Protein AF-A0A7C1SVF2-F1 (afdb_monomer)

Organism: NCBI:txid147266

Radius of gyration: 18.57 Å; Cα contacts (8 Å, |Δi|>4): 425; chains: 1; bounding box: 46×34×51 Å

Foldseek 3Di:
DCLLLVHAAEAELEAEVVLLVLAPDNPVQVVLLVVLVVVVVVVVCVVCVPGPHDYHYHYYYYHCLVVLAAPDAALPDEAEEELADDQRRPDPGDGPPDDSGSLVVLCNLVRRQYKYKHAFPDDDDPQLAEEEEEDLQDLCRLVVVLSCVVSCVDRHQAYEYEYAPPRDPSCNVVSCVVSNHHYDYDYHPDSFAADDPDPPSHAEYEDAHRGPPSTCADPRDGSCVRHPNPDNHMYMYHYD

Sequence (240 aa):
IAKRSGASLSAYTIIDTHAIHAAADQARLRRLIRERASDAISDLKSATAGTDVASILHYDEGDPEAILRCETQPGQTLLVLPCQGWFHHQVEARMDRTTWDPDGLLRLPSCHGGPVLFVGKTPLLDTARTLVVRDCGEDHLAPLVEWALLNNLWEVTDIVHVAEKQIKDGGVAEVADRFGCGYTRHAAPDSVCGIPPGIVGLRAVVLGRTPRPLRTNWFGAPWLNRIAPDMAGEVLIMEG

Secondary structure (DSSP, 8-state):
-HHHHT--EEEEEEEEHHHHHT-S-HHHHHHHHHHHHHHHHHHHHHHHTTS---EEEEEEEE-HHHHT---SPTTS--EEEESSSSTTTT-----TTS--S-GGGGTHHHHHSS-EEEE-SSPPPTT--EEEEEESS-TTHHHHHHHHHHTT-S--SEEEEEE-TTS---SHHHHHHHTT-EEEEEE-SSSSS---TT-TTEEEEEESSPPSS--SEETTEEGGGGTSTT--SEEEE---

Solvent-accessible surface area (backbone atoms only — not comparable to full-atom values): 13807 Å² total; per-residue (Å²): 104,40,76,81,59,70,43,79,39,76,47,79,46,72,45,46,46,69,64,39,71,54,31,87,52,42,68,61,50,53,50,52,37,52,54,47,47,52,53,52,50,51,52,48,50,65,74,40,70,90,47,94,52,64,68,47,81,46,81,50,76,39,58,62,58,68,71,61,35,52,90,60,64,64,73,76,52,74,48,79,43,61,71,64,82,67,73,54,52,80,57,95,66,85,41,82,94,59,79,87,57,46,25,70,60,60,47,36,31,74,46,18,51,22,41,28,36,29,39,46,92,60,86,74,63,93,74,31,24,21,37,33,37,49,49,86,73,51,85,62,42,32,61,49,53,46,50,41,56,77,54,52,73,60,72,66,52,32,37,41,40,31,26,49,89,86,53,68,90,70,48,51,67,62,44,26,56,76,73,71,26,46,74,48,78,44,69,35,78,50,94,79,58,34,53,63,84,86,68,70,39,58,35,33,38,40,32,47,58,75,69,81,70,64,40,51,56,54,98,89,39,53,43,54,48,59,34,32,78,86,55,58,45,28,38,38,28,36,36,132

Structure (mmCIF, N/CA/C/O backbone):
data_AF-A0A7C1SVF2-F1
#
_entry.id   AF-A0A7C1SVF2-F1
#
loop_
_atom_site.group_PDB
_atom_site.id
_atom_site.type_symbol
_atom_site.label_atom_id
_atom_site.label_alt_id
_atom_site.label_comp_id
_atom_site.label_asym_id
_atom_site.label_entity_id
_atom_site.label_seq_id
_atom_site.pdbx_PDB_ins_code
_atom_site.Cartn_x
_atom_site.Cartn_y
_atom_site.Cartn_z
_atom_site.occupancy
_atom_site.B_iso_or_equiv
_atom_site.auth_seq_id
_atom_site.auth_comp_id
_atom_site.auth_asym_id
_atom_site.auth_atom_id
_atom_site.pdbx_PDB_model_num
ATOM 1 N N . ILE A 1 1 ? -9.661 0.537 -6.705 1.00 87.62 1 ILE A N 1
ATOM 2 C CA . ILE A 1 1 ? -9.509 1.817 -5.970 1.00 87.62 1 ILE A CA 1
ATOM 3 C C . ILE A 1 1 ? -9.948 2.982 -6.851 1.00 87.62 1 ILE A C 1
ATOM 5 O O . ILE A 1 1 ? -11.038 3.471 -6.606 1.00 87.62 1 ILE A O 1
ATOM 9 N N . ALA A 1 2 ? -9.221 3.311 -7.929 1.00 88.44 2 ALA A N 1
ATOM 10 C CA . ALA A 1 2 ? -9.537 4.427 -8.837 1.00 88.44 2 ALA A CA 1
ATOM 11 C C . ALA A 1 2 ? -11.023 4.536 -9.244 1.00 88.44 2 ALA A C 1
ATOM 13 O O . ALA A 1 2 ? -11.645 5.566 -9.027 1.00 88.44 2 ALA A O 1
ATOM 14 N N . LYS A 1 3 ? -11.643 3.440 -9.714 1.00 87.69 3 LYS A N 1
ATOM 15 C CA . LYS A 1 3 ? -13.081 3.411 -10.057 1.00 87.69 3 LYS A CA 1
ATOM 16 C C . LYS A 1 3 ? -14.001 3.823 -8.899 1.00 87.69 3 LYS A C 1
ATOM 18 O O . LYS A 1 3 ? -14.989 4.507 -9.119 1.00 87.69 3 LYS A O 1
ATOM 23 N N . ARG A 1 4 ? -13.700 3.369 -7.680 1.00 86.56 4 ARG A N 1
ATOM 24 C CA . ARG A 1 4 ? -14.525 3.609 -6.486 1.00 86.56 4 ARG A CA 1
ATOM 25 C C . ARG A 1 4 ? -14.343 5.030 -5.953 1.00 86.56 4 ARG A C 1
ATOM 27 O O . ARG A 1 4 ? -15.312 5.614 -5.494 1.00 86.56 4 ARG A O 1
ATOM 34 N N . SER A 1 5 ? -13.127 5.569 -6.025 1.00 85.31 5 SER A N 1
ATOM 35 C CA . SER A 1 5 ? -12.821 6.934 -5.584 1.00 85.31 5 SER A CA 1
ATOM 36 C C . SER A 1 5 ? -13.055 7.997 -6.663 1.00 85.31 5 SER A C 1
ATOM 38 O O . SER A 1 5 ? -12.969 9.182 -6.367 1.00 85.31 5 SER A O 1
ATOM 40 N N . GLY A 1 6 ? -13.313 7.601 -7.914 1.00 86.19 6 GLY A N 1
ATOM 41 C CA . GLY A 1 6 ? -13.382 8.520 -9.054 1.00 86.19 6 GLY A CA 1
ATOM 42 C C . GLY A 1 6 ? -12.027 9.124 -9.447 1.00 86.19 6 GLY A C 1
ATOM 43 O O . GLY A 1 6 ? -11.989 10.082 -10.214 1.00 86.19 6 GLY A O 1
ATOM 44 N N . ALA A 1 7 ? -10.918 8.591 -8.926 1.00 88.06 7 ALA A N 1
ATOM 45 C CA . ALA A 1 7 ? -9.580 9.089 -9.221 1.00 88.06 7 ALA A CA 1
ATOM 46 C C . ALA A 1 7 ? -9.107 8.666 -10.621 1.00 88.06 7 ALA A C 1
ATOM 48 O O . ALA A 1 7 ? -9.431 7.577 -11.105 1.00 88.06 7 ALA A O 1
ATOM 49 N N . SER A 1 8 ? -8.276 9.504 -11.243 1.00 89.88 8 SER A N 1
ATOM 50 C CA . SER A 1 8 ? -7.527 9.135 -12.446 1.00 89.88 8 SER A CA 1
ATOM 51 C C . SER A 1 8 ? -6.520 8.029 -12.139 1.00 89.88 8 SER A C 1
ATOM 53 O O . SER A 1 8 ? -5.918 8.010 -11.064 1.00 89.88 8 SER A O 1
ATOM 55 N N . LEU A 1 9 ? -6.304 7.128 -13.096 1.00 91.44 9 LEU A N 1
ATOM 56 C CA . LEU A 1 9 ? -5.305 6.073 -12.982 1.00 91.44 9 LEU A CA 1
ATOM 57 C C . LEU A 1 9 ? -4.120 6.385 -13.897 1.00 91.44 9 LEU A C 1
ATOM 59 O O . LEU A 1 9 ? -4.282 6.462 -15.111 1.00 91.44 9 LEU A O 1
ATOM 63 N N . SER A 1 10 ? -2.925 6.488 -13.326 1.00 91.62 10 SER A N 1
ATOM 64 C CA . SER A 1 10 ? -1.677 6.498 -14.091 1.00 91.62 10 SER A CA 1
ATOM 65 C C . SER A 1 10 ? -0.910 5.216 -13.805 1.00 91.62 10 SER A C 1
ATOM 67 O O . SER A 1 10 ? -0.706 4.852 -12.649 1.00 91.62 10 SER A O 1
ATOM 69 N N . ALA A 1 11 ? -0.507 4.515 -14.859 1.00 90.94 11 ALA A N 1
ATOM 70 C CA . ALA A 1 11 ? 0.288 3.302 -14.775 1.00 90.94 11 ALA A CA 1
ATOM 71 C C . ALA A 1 11 ? 1.680 3.564 -15.344 1.00 90.94 11 ALA A C 1
ATOM 73 O O . ALA A 1 11 ? 1.808 4.035 -16.473 1.00 90.94 11 ALA A O 1
ATOM 74 N N . TYR A 1 12 ? 2.710 3.230 -14.573 1.00 90.00 12 TYR A N 1
ATOM 75 C CA . TYR A 1 12 ? 4.104 3.446 -14.944 1.00 90.00 12 TYR A CA 1
ATOM 76 C C . TYR A 1 12 ? 4.788 2.116 -15.217 1.00 90.00 12 TYR A C 1
ATOM 78 O O . TYR A 1 12 ? 4.804 1.217 -14.377 1.00 90.00 12 TYR A O 1
ATOM 86 N N . THR A 1 13 ? 5.382 2.009 -16.398 1.00 88.00 13 THR A N 1
ATOM 87 C CA . THR A 1 13 ? 6.348 0.968 -16.735 1.00 88.00 13 THR A CA 1
ATOM 88 C C . THR A 1 13 ? 7.728 1.604 -16.750 1.00 88.00 13 THR A C 1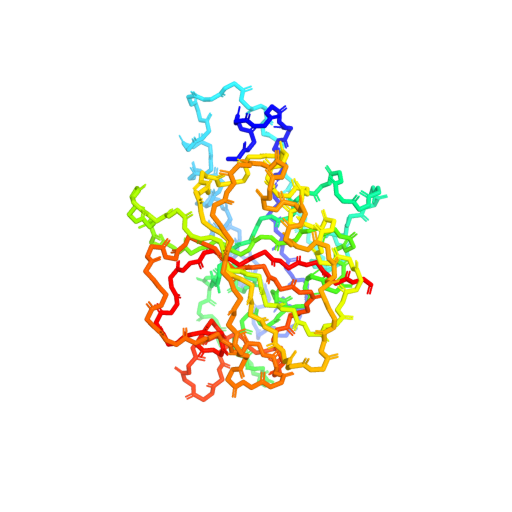
ATOM 90 O O . THR A 1 13 ? 7.996 2.449 -17.600 1.00 88.00 13 THR A O 1
ATOM 93 N N . ILE A 1 14 ? 8.601 1.197 -15.828 1.00 86.56 14 ILE A N 1
ATOM 94 C CA . ILE A 1 14 ? 9.920 1.816 -15.663 1.00 86.56 14 ILE A CA 1
ATOM 95 C C . ILE A 1 14 ? 11.022 0.788 -15.914 1.00 86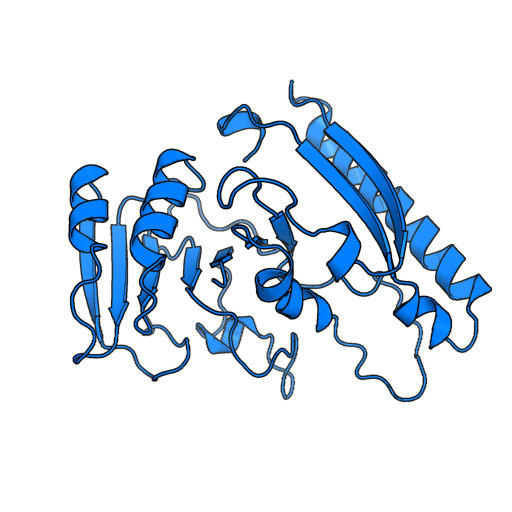.56 14 ILE A C 1
ATOM 97 O O . ILE A 1 14 ? 11.058 -0.279 -15.295 1.00 86.56 14 ILE A O 1
ATOM 101 N N . ILE A 1 15 ? 11.942 1.119 -16.817 1.00 85.38 15 ILE A N 1
ATOM 102 C CA . ILE A 1 15 ? 13.228 0.434 -16.947 1.00 85.38 15 ILE A CA 1
ATOM 103 C C . ILE A 1 15 ? 14.213 1.097 -15.984 1.00 85.38 15 ILE A C 1
ATOM 105 O O . ILE A 1 15 ? 14.665 2.212 -16.235 1.00 85.38 15 ILE A O 1
ATOM 109 N N . ASP A 1 16 ? 14.559 0.400 -14.902 1.00 83.50 16 ASP A N 1
ATOM 110 C CA . ASP A 1 16 ? 15.557 0.860 -13.936 1.00 83.50 16 ASP A CA 1
ATOM 111 C C . ASP A 1 16 ? 16.954 0.865 -14.575 1.00 83.50 16 ASP A C 1
ATOM 113 O O . ASP A 1 16 ? 17.534 -0.183 -14.882 1.00 83.50 16 ASP A O 1
ATOM 117 N N . THR A 1 17 ? 17.513 2.057 -14.779 1.00 84.50 17 THR A N 1
ATOM 118 C CA . THR A 1 17 ? 18.839 2.220 -15.386 1.00 84.50 17 THR A CA 1
ATOM 119 C C . THR A 1 17 ? 19.947 1.625 -14.527 1.00 84.50 17 THR A C 1
ATOM 121 O O . THR A 1 17 ? 20.910 1.097 -15.087 1.00 84.50 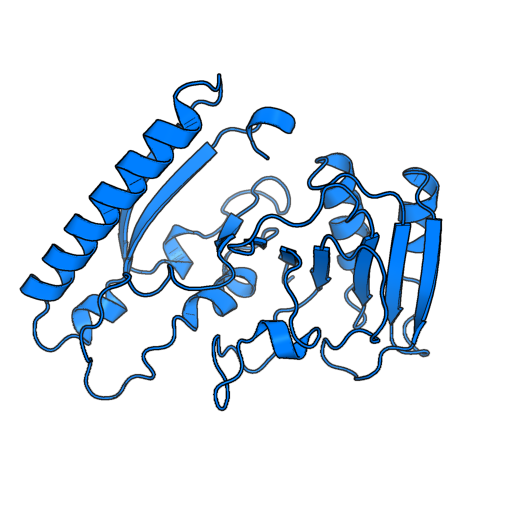17 THR A O 1
ATOM 124 N N . HIS A 1 18 ? 19.823 1.620 -13.196 1.00 80.94 18 HIS A N 1
ATOM 125 C CA . HIS A 1 18 ? 20.806 0.977 -12.323 1.00 80.94 18 HIS A CA 1
ATOM 126 C C . HIS A 1 18 ? 20.834 -0.536 -12.551 1.00 80.94 18 HIS A C 1
ATOM 128 O O . HIS A 1 18 ? 21.915 -1.123 -12.675 1.00 80.94 18 HIS A O 1
ATOM 134 N N . ALA A 1 19 ? 19.658 -1.156 -12.689 1.00 77.62 19 ALA A N 1
ATOM 135 C CA . ALA A 1 19 ? 19.542 -2.571 -13.027 1.00 77.62 19 ALA A CA 1
ATOM 136 C C . ALA A 1 19 ? 20.118 -2.868 -14.420 1.00 77.62 19 ALA A C 1
ATOM 138 O O . ALA A 1 19 ? 20.814 -3.861 -14.610 1.00 77.62 19 ALA A O 1
ATOM 139 N N . ILE A 1 20 ? 19.912 -1.991 -15.403 1.00 81.19 20 ILE A N 1
ATOM 140 C CA . ILE A 1 20 ? 20.556 -2.162 -16.708 1.00 81.19 20 ILE A CA 1
ATOM 141 C C . ILE A 1 20 ? 22.079 -2.073 -16.604 1.00 81.19 20 ILE A C 1
ATOM 143 O O . ILE A 1 20 ? 22.779 -2.929 -17.140 1.00 81.19 20 ILE A O 1
ATOM 147 N N . HIS A 1 21 ? 22.607 -1.056 -15.926 1.00 83.25 21 HIS A N 1
ATOM 148 C CA . HIS A 1 21 ? 24.044 -0.803 -15.876 1.00 83.25 21 HIS A CA 1
ATOM 149 C C . HIS A 1 21 ? 24.831 -1.892 -15.151 1.00 83.25 21 HIS A C 1
ATOM 151 O O . HIS A 1 21 ? 25.961 -2.178 -15.545 1.00 83.25 21 HIS A O 1
ATOM 157 N N . ALA A 1 22 ? 24.243 -2.523 -14.137 1.00 77.81 22 ALA A N 1
ATOM 158 C CA . ALA A 1 22 ? 24.891 -3.611 -13.415 1.00 77.81 22 ALA A CA 1
ATOM 159 C C . ALA A 1 22 ? 24.757 -4.983 -14.118 1.00 77.81 22 ALA A C 1
ATOM 161 O O . ALA A 1 22 ? 25.282 -5.981 -13.623 1.00 77.81 22 ALA A O 1
ATOM 162 N N . ALA A 1 23 ? 24.062 -5.070 -15.258 1.00 77.25 23 ALA A N 1
ATOM 163 C CA . ALA A 1 23 ? 23.853 -6.331 -15.962 1.00 77.25 23 ALA A CA 1
ATOM 164 C C . ALA A 1 23 ? 25.032 -6.670 -16.875 1.00 77.25 23 ALA A C 1
ATOM 166 O O . ALA A 1 23 ? 25.537 -5.813 -17.600 1.00 77.25 23 ALA A O 1
ATOM 167 N N . ALA A 1 24 ? 25.414 -7.951 -16.904 1.00 78.88 24 ALA A N 1
ATOM 168 C CA . ALA A 1 24 ? 26.471 -8.442 -17.789 1.00 78.88 24 ALA A CA 1
ATOM 169 C C . ALA A 1 24 ? 26.127 -8.251 -19.281 1.00 78.88 24 ALA A C 1
ATOM 171 O O . ALA A 1 24 ? 27.002 -7.951 -20.087 1.00 78.88 24 ALA A O 1
ATOM 172 N N . ASP A 1 25 ? 24.845 -8.389 -19.638 1.00 83.88 25 ASP A N 1
ATOM 173 C CA . ASP A 1 25 ? 24.321 -8.122 -20.979 1.00 83.88 25 ASP A CA 1
ATOM 174 C C . ASP A 1 25 ? 23.149 -7.134 -20.900 1.00 83.88 25 ASP A C 1
ATOM 176 O O . ASP A 1 25 ? 21.982 -7.500 -20.720 1.00 83.88 25 ASP A O 1
ATOM 180 N N . GLN A 1 26 ? 23.484 -5.850 -21.032 1.00 86.88 26 GLN A N 1
ATOM 181 C CA . GLN A 1 26 ? 22.529 -4.746 -20.941 1.00 86.88 26 GLN A CA 1
ATOM 182 C C . GLN A 1 26 ? 21.467 -4.791 -22.048 1.00 86.88 26 GLN A C 1
ATOM 184 O O . GLN A 1 26 ? 20.315 -4.425 -21.819 1.00 86.88 26 GLN A O 1
ATOM 189 N N . ALA A 1 27 ? 21.841 -5.216 -23.260 1.00 87.25 27 ALA A N 1
ATOM 190 C CA . ALA A 1 27 ? 20.933 -5.247 -24.404 1.00 87.25 27 ALA A CA 1
ATOM 191 C C . ALA A 1 27 ? 19.886 -6.352 -24.235 1.00 87.25 27 ALA A C 1
ATOM 193 O O . ALA A 1 27 ? 18.689 -6.113 -24.423 1.00 87.25 27 ALA A O 1
ATOM 194 N N . ARG A 1 28 ? 20.325 -7.541 -23.809 1.00 85.12 28 ARG A N 1
ATOM 195 C CA . ARG A 1 28 ? 19.425 -8.648 -23.483 1.00 85.12 28 ARG A CA 1
ATOM 196 C C . ARG A 1 28 ? 18.509 -8.305 -22.315 1.00 85.12 28 ARG A C 1
ATOM 198 O O . ARG A 1 28 ? 17.314 -8.572 -22.414 1.00 85.12 28 ARG A O 1
ATOM 205 N N . LEU A 1 29 ? 19.028 -7.695 -21.245 1.00 82.56 29 LEU A N 1
ATOM 206 C CA . LEU A 1 29 ? 18.194 -7.312 -20.106 1.00 82.56 29 LEU A CA 1
ATOM 207 C C . LEU A 1 29 ? 17.126 -6.290 -20.519 1.00 82.56 29 LEU A C 1
ATOM 209 O O . LEU A 1 29 ? 15.948 -6.531 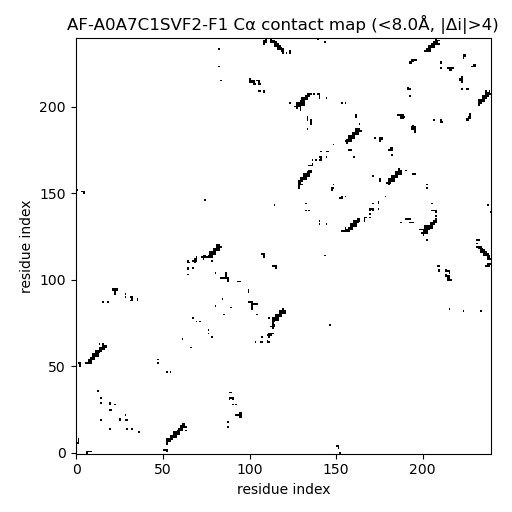-20.276 1.00 82.56 29 LEU A O 1
ATOM 213 N N . ARG A 1 30 ? 17.497 -5.219 -21.241 1.00 85.69 30 ARG A N 1
ATOM 214 C CA . ARG A 1 30 ? 16.526 -4.246 -21.780 1.00 85.69 30 ARG A CA 1
ATOM 215 C C . ARG A 1 30 ? 15.423 -4.917 -22.598 1.00 85.69 30 ARG A C 1
ATOM 217 O O . ARG A 1 30 ? 14.254 -4.572 -22.446 1.00 85.69 30 ARG A O 1
ATOM 224 N N . ARG A 1 31 ? 15.776 -5.873 -23.462 1.00 85.88 31 ARG A N 1
ATOM 225 C CA . ARG A 1 31 ? 14.797 -6.610 -24.272 1.00 85.88 31 ARG A CA 1
ATOM 226 C C . ARG A 1 31 ? 13.831 -7.417 -23.401 1.00 85.88 31 ARG A C 1
ATOM 228 O O . ARG A 1 31 ? 12.627 -7.313 -23.601 1.00 85.88 31 ARG A O 1
ATOM 235 N N . LEU A 1 32 ? 14.344 -8.170 -22.430 1.00 83.19 32 LEU A N 1
ATOM 236 C CA . LEU A 1 32 ? 13.517 -8.994 -21.543 1.00 83.19 32 LEU A CA 1
ATOM 237 C C . LEU A 1 32 ? 12.559 -8.139 -20.700 1.00 83.19 32 LEU A C 1
ATOM 239 O O . LEU A 1 32 ? 11.398 -8.499 -20.523 1.00 83.19 32 LEU A O 1
ATOM 243 N N . ILE A 1 33 ? 13.011 -6.969 -20.242 1.00 81.69 33 ILE A N 1
ATOM 244 C CA . ILE A 1 33 ? 12.161 -6.017 -19.515 1.00 81.69 33 ILE A CA 1
ATOM 245 C C . ILE A 1 33 ? 11.029 -5.506 -20.401 1.00 81.69 33 ILE A C 1
ATOM 247 O O . ILE A 1 33 ? 9.886 -5.454 -19.961 1.00 81.69 33 ILE A O 1
ATOM 251 N N . ARG A 1 34 ? 11.332 -5.154 -21.655 1.00 84.81 34 ARG A N 1
ATOM 252 C CA . ARG A 1 34 ? 10.333 -4.689 -22.631 1.00 84.81 34 ARG A CA 1
ATOM 253 C C . ARG A 1 34 ? 9.289 -5.753 -22.956 1.00 84.81 34 ARG A C 1
ATOM 255 O O . ARG A 1 34 ? 8.113 -5.423 -23.095 1.00 84.81 34 ARG A O 1
ATOM 262 N N . GLU A 1 35 ? 9.706 -7.012 -23.063 1.00 85.00 35 GLU A N 1
ATOM 263 C CA . GLU A 1 35 ? 8.794 -8.144 -23.260 1.00 85.00 35 GLU A CA 1
ATOM 264 C C . GLU A 1 35 ? 7.836 -8.264 -22.058 1.00 85.00 35 GLU A C 1
ATOM 266 O O . GLU A 1 35 ? 6.624 -8.184 -22.236 1.00 85.00 35 GLU A O 1
ATOM 271 N N . ARG A 1 36 ? 8.360 -8.288 -20.823 1.00 82.44 36 ARG A N 1
ATOM 272 C CA . ARG A 1 36 ? 7.542 -8.343 -19.593 1.00 82.44 36 ARG A CA 1
ATOM 273 C C . ARG A 1 36 ? 6.632 -7.132 -19.398 1.00 82.44 36 ARG A C 1
ATOM 275 O O . ARG A 1 36 ? 5.502 -7.268 -18.937 1.00 82.44 36 ARG A O 1
ATOM 282 N N . ALA A 1 37 ? 7.119 -5.948 -19.748 1.00 83.44 37 ALA A N 1
ATOM 283 C CA . ALA A 1 37 ? 6.331 -4.726 -19.745 1.00 83.44 37 ALA A CA 1
ATOM 284 C C . ALA A 1 37 ? 5.128 -4.825 -20.687 1.00 83.44 37 ALA A C 1
ATOM 286 O O . ALA A 1 37 ? 4.032 -4.408 -20.328 1.00 83.44 37 ALA A O 1
ATOM 287 N N . SER A 1 38 ? 5.324 -5.393 -21.879 1.00 84.38 38 SER A N 1
ATOM 288 C CA . SER A 1 38 ? 4.254 -5.548 -22.868 1.00 84.38 38 SER A CA 1
ATOM 289 C C . SER A 1 38 ? 3.140 -6.460 -22.348 1.00 84.38 38 SER A C 1
ATOM 291 O O . SER A 1 38 ? 1.967 -6.109 -22.482 1.00 84.38 38 SER A O 1
ATOM 293 N N . ASP A 1 39 ? 3.504 -7.564 -21.688 1.00 85.62 39 ASP A N 1
ATOM 294 C CA . ASP A 1 39 ? 2.549 -8.466 -21.032 1.00 85.62 39 ASP A CA 1
ATOM 295 C C . ASP A 1 39 ? 1.759 -7.727 -19.940 1.00 85.62 39 ASP A C 1
ATOM 297 O O . ASP A 1 39 ? 0.530 -7.697 -19.969 1.00 85.62 39 ASP A O 1
ATOM 301 N N . ALA A 1 40 ? 2.452 -7.020 -19.040 1.00 83.62 40 ALA A N 1
ATOM 302 C CA . ALA A 1 40 ? 1.819 -6.262 -17.959 1.00 83.62 40 ALA A CA 1
ATOM 303 C C . ALA A 1 40 ? 0.883 -5.149 -18.470 1.00 83.62 40 ALA A C 1
ATOM 305 O O . ALA A 1 40 ? -0.181 -4.908 -17.897 1.00 83.62 40 ALA A O 1
ATOM 306 N N . ILE A 1 41 ? 1.250 -4.477 -19.565 1.00 85.44 41 ILE A N 1
ATOM 307 C CA . ILE A 1 41 ? 0.405 -3.473 -20.225 1.00 85.44 41 ILE A CA 1
ATOM 308 C C . ILE A 1 41 ? -0.854 -4.126 -20.807 1.00 85.44 41 ILE A C 1
ATOM 310 O O . ILE A 1 41 ? -1.940 -3.546 -20.725 1.00 85.44 41 ILE A O 1
ATOM 314 N N . SER A 1 42 ? -0.724 -5.312 -21.403 1.00 86.62 42 SER A N 1
ATOM 315 C CA . SER A 1 42 ? -1.860 -6.074 -21.930 1.00 86.62 42 SER A CA 1
ATOM 316 C C . SER A 1 42 ? -2.813 -6.510 -20.812 1.00 86.62 42 SER A C 1
ATOM 318 O O . SER A 1 42 ? -4.030 -6.344 -20.940 1.00 86.62 42 SER A O 1
ATOM 320 N N . ASP A 1 43 ? -2.270 -6.986 -19.691 1.00 86.12 43 ASP A N 1
ATOM 321 C CA . ASP A 1 43 ? -3.045 -7.374 -18.509 1.00 86.12 43 ASP A CA 1
ATOM 322 C C . ASP A 1 43 ? -3.781 -6.174 -17.907 1.00 86.12 43 ASP A C 1
ATOM 324 O O . ASP A 1 43 ? -4.978 -6.255 -17.626 1.00 86.12 43 ASP A O 1
ATOM 328 N N . LEU A 1 44 ? -3.104 -5.026 -17.786 1.00 85.94 44 LEU A N 1
ATOM 329 C CA . LEU A 1 44 ? -3.718 -3.788 -17.309 1.00 85.94 44 LEU A CA 1
ATOM 330 C C . LEU A 1 44 ? -4.875 -3.354 -18.212 1.00 85.94 44 LEU A C 1
ATOM 332 O O . LEU A 1 44 ? -5.963 -3.084 -17.709 1.00 85.94 44 LEU A O 1
ATOM 336 N N . LYS A 1 45 ? -4.665 -3.314 -19.535 1.00 85.25 45 LYS A N 1
ATOM 337 C CA . LYS A 1 45 ? -5.720 -2.962 -20.501 1.00 85.25 45 LYS A CA 1
ATOM 338 C C . LYS A 1 45 ? -6.913 -3.902 -20.388 1.00 85.25 45 LYS A C 1
ATOM 340 O O . LYS A 1 45 ? -8.050 -3.449 -20.437 1.00 85.25 45 LYS A O 1
ATOM 345 N N . SER A 1 46 ? -6.659 -5.195 -20.214 1.00 87.38 46 SER A N 1
ATOM 346 C CA . SER A 1 46 ? -7.714 -6.196 -20.042 1.00 87.38 46 SER A CA 1
ATOM 347 C C . SER A 1 46 ? -8.492 -5.973 -18.742 1.00 87.38 46 SER A C 1
ATOM 349 O O . SER A 1 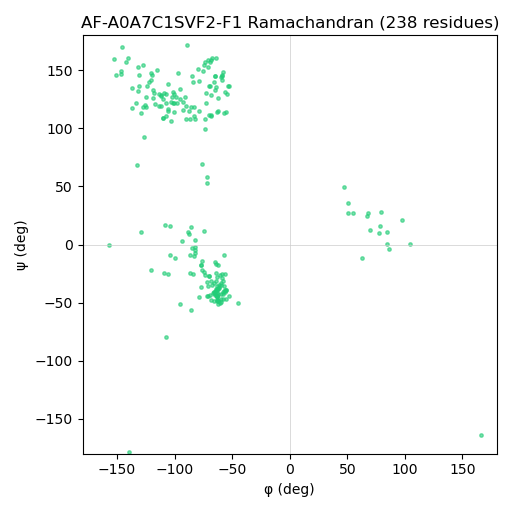46 ? -9.719 -6.041 -18.741 1.00 87.38 46 SER A O 1
ATOM 351 N N . ALA A 1 47 ? -7.801 -5.632 -17.650 1.00 84.44 47 ALA A N 1
ATOM 352 C CA . ALA A 1 47 ? -8.416 -5.337 -16.358 1.00 84.44 47 ALA A CA 1
ATOM 353 C C . ALA A 1 47 ? -9.214 -4.018 -16.344 1.00 84.44 47 ALA A C 1
ATOM 355 O O . ALA A 1 47 ? -10.166 -3.891 -15.572 1.00 84.44 47 ALA A O 1
ATOM 356 N N . THR A 1 48 ? -8.858 -3.040 -17.187 1.00 86.44 48 THR A N 1
ATOM 357 C CA . THR A 1 48 ? -9.527 -1.727 -17.247 1.00 86.44 48 THR A CA 1
ATOM 358 C C . THR A 1 48 ? -10.542 -1.584 -18.384 1.00 86.44 48 THR A C 1
ATOM 360 O O . THR A 1 48 ? -11.349 -0.657 -18.332 1.00 86.44 48 THR A O 1
ATOM 363 N N . ALA A 1 49 ? -10.584 -2.505 -19.357 1.00 83.62 49 ALA A N 1
ATOM 364 C CA . ALA A 1 49 ? -11.422 -2.421 -20.564 1.00 83.62 49 ALA A CA 1
ATOM 365 C C . ALA A 1 49 ? -12.933 -2.244 -20.305 1.00 83.62 49 ALA A C 1
ATOM 367 O O . ALA A 1 49 ? -13.642 -1.717 -21.157 1.00 83.62 49 ALA A O 1
ATOM 368 N N . GLY A 1 50 ? -13.431 -2.680 -19.144 1.00 79.19 50 GLY A N 1
ATOM 369 C CA . GLY A 1 50 ? -14.835 -2.545 -18.728 1.00 79.19 50 GLY A CA 1
ATOM 370 C C . GLY A 1 50 ? -15.085 -1.448 -17.689 1.00 79.19 50 GLY A C 1
ATOM 371 O O . GLY A 1 50 ? -16.097 -1.481 -16.986 1.00 79.19 50 GLY A O 1
ATOM 372 N N . THR A 1 51 ? -14.137 -0.531 -17.505 1.00 81.38 51 THR A N 1
ATOM 373 C CA . THR A 1 51 ? -14.226 0.538 -16.507 1.00 81.38 51 THR A CA 1
ATOM 374 C C . THR A 1 51 ? -14.163 1.905 -17.174 1.00 81.38 51 THR A C 1
ATOM 376 O O . THR A 1 51 ? -13.357 2.110 -18.072 1.00 81.38 51 THR A O 1
ATOM 379 N N . ASP A 1 52 ? -14.940 2.869 -16.675 1.00 79.75 52 ASP A N 1
ATOM 380 C CA . ASP A 1 52 ? -14.892 4.269 -17.134 1.00 79.75 52 ASP A CA 1
ATOM 381 C C . ASP A 1 52 ? -13.649 5.027 -16.621 1.00 79.75 52 ASP A C 1
ATOM 383 O O . ASP A 1 52 ? -13.569 6.252 -16.686 1.00 79.75 52 ASP A O 1
ATOM 387 N N . VAL A 1 53 ? -12.672 4.307 -16.061 1.00 81.50 53 VAL A N 1
ATOM 388 C CA . VAL A 1 53 ? -11.446 4.894 -15.525 1.00 81.50 53 VAL A CA 1
ATOM 389 C C . VAL A 1 53 ? -10.482 5.122 -16.679 1.00 81.50 53 VAL A C 1
ATOM 391 O O . VAL A 1 53 ? -9.890 4.179 -17.203 1.00 81.50 53 VAL A O 1
ATOM 394 N N . ALA A 1 54 ? -10.285 6.386 -17.049 1.00 73.81 54 ALA A N 1
ATOM 395 C CA . ALA A 1 54 ? -9.229 6.761 -17.976 1.00 73.81 54 ALA A CA 1
ATOM 396 C C . ALA A 1 54 ? -7.863 6.403 -17.365 1.00 73.81 54 ALA A C 1
ATOM 398 O O . ALA A 1 54 ? -7.472 6.955 -16.332 1.00 73.81 54 ALA A O 1
ATOM 399 N N . SER A 1 55 ? -7.156 5.461 -17.995 1.00 81.00 55 SER A N 1
ATOM 400 C CA . SER A 1 55 ? -5.800 5.076 -17.605 1.00 81.00 55 SER A CA 1
ATOM 401 C C . SER A 1 55 ? -4.766 5.732 -18.517 1.00 81.00 55 SER A C 1
ATOM 403 O O . SER A 1 55 ? -4.783 5.487 -19.727 1.00 81.00 55 SER A O 1
ATOM 405 N N . ILE A 1 56 ? -3.844 6.510 -17.954 1.00 86.62 56 ILE A N 1
ATOM 406 C CA . ILE A 1 56 ? -2.670 7.020 -18.671 1.00 86.62 56 ILE A CA 1
ATOM 407 C C . ILE A 1 56 ? -1.532 6.022 -18.478 1.00 86.62 56 ILE A C 1
ATOM 409 O O . ILE A 1 56 ? -1.217 5.643 -17.352 1.00 86.62 56 ILE A O 1
ATOM 413 N N . LEU A 1 57 ? -0.928 5.574 -19.577 1.00 87.75 57 LEU A N 1
ATOM 414 C CA . LEU A 1 57 ? 0.226 4.684 -19.539 1.00 87.75 57 LEU A CA 1
ATOM 415 C C . LEU A 1 57 ? 1.502 5.484 -19.798 1.00 87.75 57 LEU A C 1
ATOM 417 O O . LEU A 1 57 ? 1.651 6.088 -20.860 1.00 87.75 57 LEU A O 1
ATOM 421 N N . HIS A 1 58 ? 2.422 5.425 -18.845 1.00 88.81 58 HIS A N 1
ATOM 422 C CA . HIS A 1 58 ? 3.757 5.993 -18.927 1.00 88.81 58 HIS A CA 1
ATOM 423 C C . HIS A 1 58 ? 4.778 4.877 -19.131 1.00 88.81 58 HIS A C 1
ATOM 425 O O . HIS A 1 58 ? 4.685 3.802 -18.529 1.00 88.81 58 HIS A O 1
ATOM 431 N N . TYR A 1 59 ? 5.742 5.136 -20.004 1.00 87.38 59 TYR A N 1
ATOM 432 C CA . TYR A 1 59 ? 6.861 4.248 -20.258 1.00 87.38 59 TYR A CA 1
ATOM 433 C C . TYR A 1 59 ? 8.139 5.076 -20.160 1.00 87.38 59 TYR A C 1
ATOM 435 O O . TYR A 1 59 ? 8.373 5.940 -21.005 1.00 87.38 59 TYR A O 1
ATOM 443 N N . ASP A 1 60 ? 8.952 4.795 -19.145 1.00 89.19 60 ASP A N 1
ATOM 444 C CA . ASP A 1 60 ? 10.128 5.588 -18.789 1.00 89.19 60 ASP A CA 1
ATOM 445 C C . ASP A 1 60 ? 11.359 4.689 -18.575 1.00 89.19 60 ASP A C 1
ATOM 447 O O . ASP A 1 60 ? 11.253 3.514 -18.221 1.00 89.19 60 ASP A O 1
ATOM 451 N N . GLU A 1 61 ? 12.556 5.235 -18.792 1.00 89.25 61 GLU A N 1
ATOM 452 C CA . GLU A 1 61 ? 13.840 4.599 -18.459 1.00 89.25 61 GLU A CA 1
ATOM 453 C C . GLU A 1 61 ? 14.615 5.565 -17.557 1.00 89.25 61 GLU A C 1
ATOM 455 O O . GLU A 1 61 ? 14.902 6.693 -17.957 1.00 89.25 61 GLU A O 1
ATOM 460 N N . GLY A 1 62 ? 14.919 5.153 -16.326 1.00 88.81 62 GLY A N 1
ATOM 461 C CA . GLY A 1 62 ? 15.549 6.021 -15.332 1.00 88.81 62 GLY A CA 1
ATOM 462 C C . GLY A 1 62 ? 15.492 5.457 -13.916 1.00 88.81 62 GLY A C 1
ATOM 463 O O . GLY A 1 62 ? 15.239 4.271 -13.723 1.00 88.81 62 GLY A O 1
ATOM 464 N N . ASP A 1 63 ? 15.730 6.324 -12.932 1.00 86.12 63 ASP A N 1
ATOM 465 C CA . ASP A 1 63 ? 15.617 5.991 -11.511 1.00 86.12 63 ASP A CA 1
ATOM 466 C C . ASP A 1 63 ? 14.138 5.991 -11.077 1.00 86.12 63 ASP A C 1
ATOM 468 O O . ASP A 1 63 ? 13.503 7.055 -11.088 1.00 86.12 63 ASP A O 1
ATOM 472 N N . PRO A 1 64 ? 13.566 4.840 -10.676 1.00 87.12 64 PRO A N 1
ATOM 473 C CA . PRO A 1 64 ? 12.167 4.792 -10.275 1.00 87.12 64 PRO A CA 1
ATOM 474 C C . PRO A 1 64 ? 11.861 5.648 -9.038 1.00 87.12 64 PRO A C 1
ATOM 476 O O . PRO A 1 64 ? 10.738 6.125 -8.910 1.00 87.12 64 PRO A O 1
ATOM 479 N N . GLU A 1 65 ? 12.829 5.876 -8.140 1.00 88.62 65 GLU A N 1
ATOM 480 C CA . GLU A 1 65 ? 12.631 6.715 -6.946 1.00 88.62 65 GLU A CA 1
ATOM 481 C C . GLU A 1 65 ? 12.449 8.194 -7.310 1.00 88.62 65 GLU A C 1
ATOM 483 O O . GLU A 1 65 ? 11.717 8.920 -6.635 1.00 88.62 65 GLU A O 1
ATOM 488 N N . ALA A 1 66 ? 13.087 8.638 -8.396 1.00 89.56 66 ALA A N 1
ATOM 489 C CA . ALA A 1 66 ? 12.910 9.977 -8.940 1.00 89.56 66 ALA A CA 1
ATOM 490 C C . ALA A 1 66 ? 11.616 10.089 -9.760 1.00 89.56 66 ALA A C 1
ATOM 492 O O . ALA A 1 66 ? 10.863 11.041 -9.577 1.00 89.56 66 ALA A O 1
ATOM 493 N N . ILE A 1 67 ? 11.342 9.110 -10.630 1.00 90.69 67 ILE A N 1
ATOM 494 C CA . ILE A 1 67 ? 10.178 9.118 -11.534 1.00 90.69 67 ILE A CA 1
ATOM 495 C C . ILE A 1 67 ? 8.860 9.025 -10.759 1.00 90.69 67 ILE A C 1
ATOM 497 O O . ILE A 1 67 ? 7.894 9.700 -11.099 1.00 90.69 67 ILE A O 1
ATOM 501 N N . LEU A 1 68 ? 8.807 8.187 -9.720 1.00 91.31 68 LEU A N 1
ATOM 502 C CA . LEU A 1 68 ? 7.586 7.945 -8.949 1.00 91.31 68 LEU A CA 1
ATOM 503 C C . LEU A 1 68 ? 7.405 8.926 -7.789 1.00 91.31 68 LEU A C 1
ATOM 505 O O . LEU A 1 68 ? 6.548 8.691 -6.940 1.00 91.31 68 LEU A O 1
ATOM 509 N N . ARG A 1 69 ? 8.191 10.001 -7.696 1.00 89.88 69 ARG A N 1
ATOM 510 C CA . ARG A 1 69 ? 8.014 11.006 -6.644 1.00 89.88 69 ARG A CA 1
ATOM 511 C C . ARG A 1 69 ? 6.655 11.701 -6.787 1.00 89.88 69 ARG A C 1
ATOM 513 O O . ARG A 1 69 ? 6.255 12.095 -7.877 1.00 89.88 69 ARG A O 1
ATOM 520 N N . CYS A 1 70 ? 5.945 11.877 -5.677 1.00 85.31 70 CYS A N 1
ATOM 521 C CA . CYS A 1 70 ? 4.757 12.718 -5.609 1.00 85.31 70 CYS A CA 1
ATOM 522 C C . CYS A 1 70 ? 5.203 14.182 -5.658 1.00 85.31 70 CYS A C 1
ATOM 524 O O . CYS A 1 70 ? 5.774 14.699 -4.700 1.00 85.31 70 CYS A O 1
ATOM 526 N N . GLU A 1 71 ? 4.955 14.859 -6.777 1.00 82.75 71 GLU A N 1
ATOM 527 C CA . GLU A 1 71 ? 5.188 16.307 -6.889 1.00 82.75 71 GLU A CA 1
ATOM 528 C C . GLU A 1 71 ? 4.020 17.135 -6.323 1.00 82.75 71 GLU A C 1
ATOM 530 O O . GLU A 1 71 ? 4.122 18.350 -6.157 1.00 82.75 71 GLU A O 1
ATOM 535 N N . THR A 1 72 ? 2.900 16.477 -6.017 1.00 82.00 72 THR A N 1
ATOM 536 C CA . THR A 1 72 ? 1.701 17.090 -5.435 1.00 82.00 72 THR A CA 1
ATOM 537 C C . THR A 1 72 ? 1.739 17.091 -3.907 1.00 82.00 72 THR A C 1
ATOM 539 O O . THR A 1 72 ? 2.590 16.456 -3.287 1.00 82.00 72 THR A O 1
ATOM 542 N N . GLN A 1 73 ? 0.780 17.773 -3.274 1.00 82.19 73 GLN A N 1
ATOM 543 C CA . GLN A 1 73 ? 0.647 17.723 -1.816 1.00 82.19 73 GLN A CA 1
ATOM 544 C C . GLN A 1 73 ? 0.405 16.279 -1.328 1.00 82.19 73 GLN A C 1
ATOM 546 O O . GLN A 1 73 ? -0.308 15.523 -2.004 1.00 82.19 73 GLN A O 1
ATOM 551 N N . PRO A 1 74 ? 0.949 15.887 -0.159 1.00 80.44 74 PRO A N 1
ATOM 552 C CA . PRO A 1 74 ? 0.707 14.566 0.410 1.00 80.44 74 PRO A CA 1
ATOM 553 C C . PRO A 1 74 ? -0.791 14.252 0.515 1.00 80.44 74 PRO A C 1
ATOM 555 O O . PRO A 1 74 ? -1.591 15.101 0.907 1.00 80.44 74 PRO A O 1
ATOM 558 N N . GLY A 1 75 ? -1.175 13.030 0.138 1.00 80.81 75 GLY A N 1
ATOM 559 C CA . GLY A 1 75 ? -2.571 12.579 0.145 1.00 80.81 75 GLY A CA 1
ATOM 560 C C . GLY A 1 75 ? -3.376 12.906 -1.121 1.00 80.81 75 GLY A C 1
ATOM 561 O O . GLY A 1 75 ? -4.511 12.447 -1.230 1.00 80.81 75 GLY A O 1
ATOM 562 N N . GLN A 1 76 ? -2.819 13.634 -2.098 1.00 87.31 76 GLN A N 1
ATOM 563 C CA . GLN A 1 76 ? -3.455 13.807 -3.418 1.00 87.31 76 GLN A CA 1
ATOM 564 C C . GLN A 1 76 ? -3.163 12.650 -4.381 1.00 87.31 76 GLN A C 1
ATOM 566 O O . GLN A 1 76 ? -3.960 12.370 -5.274 1.00 87.31 76 GLN A O 1
ATOM 571 N N . THR A 1 77 ? -2.044 11.956 -4.171 1.00 91.31 77 THR A N 1
ATOM 572 C CA . THR A 1 77 ? -1.617 10.807 -4.971 1.00 91.31 77 THR A CA 1
ATOM 573 C C . THR A 1 77 ? -1.403 9.602 -4.060 1.00 91.31 77 THR A C 1
ATOM 575 O O . THR A 1 77 ? -0.826 9.733 -2.982 1.00 91.31 77 THR A O 1
ATOM 578 N N . LEU A 1 78 ? -1.880 8.435 -4.500 1.00 94.62 78 LEU A N 1
ATOM 579 C CA . LEU A 1 78 ? -1.627 7.136 -3.879 1.00 94.62 78 LEU A CA 1
ATOM 580 C C . LEU A 1 78 ? -0.753 6.311 -4.818 1.00 94.62 78 LEU A C 1
ATOM 582 O O . LEU A 1 78 ? -1.187 5.979 -5.925 1.00 94.62 78 LEU A O 1
ATOM 586 N N . LEU A 1 79 ? 0.435 5.926 -4.365 1.00 94.50 79 LEU A N 1
ATOM 587 C CA . LEU A 1 79 ? 1.269 4.982 -5.100 1.00 94.50 79 LEU A CA 1
ATOM 588 C C . LEU A 1 79 ? 0.865 3.553 -4.737 1.00 94.50 79 LEU A C 1
ATOM 590 O O . LEU A 1 79 ? 0.971 3.151 -3.583 1.00 94.50 79 LEU A O 1
ATOM 594 N N . VAL A 1 80 ? 0.412 2.774 -5.718 1.00 93.50 80 VAL A N 1
ATOM 595 C CA . VAL A 1 80 ? 0.038 1.367 -5.517 1.00 93.50 80 VAL A CA 1
ATOM 596 C C . VAL A 1 80 ? 1.145 0.467 -6.052 1.00 93.50 80 VAL A C 1
ATOM 598 O O . VAL A 1 80 ? 1.495 0.533 -7.229 1.00 93.50 80 VAL A O 1
ATOM 601 N N . LEU A 1 81 ? 1.678 -0.389 -5.187 1.00 90.06 81 LEU A N 1
ATOM 602 C CA . LEU A 1 81 ? 2.767 -1.316 -5.471 1.00 90.06 81 LEU A CA 1
ATOM 603 C C . LEU A 1 81 ? 2.362 -2.736 -5.064 1.00 90.06 81 LEU A C 1
ATOM 605 O O . LEU A 1 81 ? 1.550 -2.913 -4.162 1.00 90.06 81 LEU A O 1
ATOM 609 N N . PRO A 1 82 ? 2.931 -3.784 -5.664 1.00 85.00 82 PRO A N 1
ATOM 610 C CA . PRO A 1 82 ? 2.747 -5.136 -5.173 1.00 85.00 82 PRO A CA 1
ATOM 611 C C . PRO A 1 82 ? 3.674 -5.388 -3.983 1.00 85.00 82 PRO A C 1
ATOM 613 O O . PRO A 1 82 ? 4.791 -4.874 -3.927 1.00 85.00 82 PRO A O 1
ATOM 616 N N . CYS A 1 83 ? 3.268 -6.265 -3.066 1.00 78.00 83 CYS A N 1
ATOM 617 C CA . CYS A 1 83 ? 4.121 -6.680 -1.947 1.00 78.00 83 CYS A CA 1
ATOM 618 C C . CYS A 1 83 ? 5.391 -7.434 -2.389 1.00 78.00 83 CYS A C 1
ATOM 620 O O . CYS A 1 83 ? 6.316 -7.600 -1.591 1.00 78.00 83 CYS A O 1
ATOM 622 N N . GLN A 1 84 ? 5.421 -7.926 -3.635 1.00 70.19 84 GLN A N 1
ATOM 623 C CA . GLN A 1 84 ? 6.519 -8.686 -4.234 1.00 70.19 84 GLN A CA 1
ATOM 624 C C . GLN A 1 84 ? 6.637 -8.395 -5.739 1.00 70.19 84 GLN A C 1
ATOM 626 O O . GLN A 1 84 ? 5.629 -8.286 -6.433 1.00 70.19 84 GLN A O 1
ATOM 631 N N . GLY A 1 85 ? 7.860 -8.421 -6.273 1.00 58.81 85 GLY A N 1
ATOM 632 C CA . GLY A 1 85 ? 8.087 -8.844 -7.661 1.00 58.81 85 GLY A CA 1
ATOM 633 C C . GLY A 1 85 ? 7.807 -7.858 -8.802 1.00 58.81 85 GLY A C 1
ATOM 634 O O . GLY A 1 85 ? 7.561 -8.333 -9.908 1.00 58.81 85 GLY A O 1
ATOM 635 N N . TRP A 1 86 ? 7.897 -6.536 -8.609 1.00 52.94 86 TRP A N 1
ATOM 636 C CA . TRP A 1 86 ? 7.883 -5.605 -9.761 1.00 52.94 86 TRP A CA 1
ATOM 637 C C . TRP A 1 86 ? 9.111 -4.722 -9.920 1.00 52.94 86 TRP A C 1
ATOM 639 O O . TRP A 1 86 ? 9.401 -4.303 -11.035 1.00 52.94 86 TRP A O 1
ATOM 649 N N . PHE A 1 87 ? 9.878 -4.494 -8.856 1.00 49.09 87 PHE A N 1
ATOM 650 C CA . PHE A 1 87 ? 10.999 -3.562 -8.947 1.00 49.09 87 PHE A CA 1
ATOM 651 C C . PHE A 1 87 ? 12.221 -4.132 -9.682 1.00 49.09 87 PHE A C 1
ATOM 653 O O . PHE A 1 87 ? 13.065 -3.367 -10.120 1.00 49.09 87 PHE A O 1
ATOM 660 N N . HIS A 1 88 ? 12.287 -5.451 -9.909 1.00 47.66 88 HIS A N 1
ATOM 661 C CA . HIS A 1 88 ? 13.319 -6.085 -10.737 1.00 47.66 88 HIS A CA 1
ATOM 662 C C . HIS A 1 88 ? 12.695 -7.069 -11.730 1.00 47.66 88 HIS A C 1
ATOM 664 O O . HIS A 1 88 ? 12.849 -8.282 -11.642 1.00 47.66 88 HIS A O 1
ATOM 670 N N . HIS A 1 89 ? 11.960 -6.501 -12.687 1.00 50.03 89 HIS A N 1
ATOM 671 C CA . HIS A 1 89 ? 11.810 -6.982 -14.064 1.00 50.03 89 HIS A CA 1
ATOM 672 C C . HIS A 1 89 ? 11.170 -8.354 -14.335 1.00 50.03 89 HIS A C 1
ATOM 674 O O . HIS A 1 89 ? 10.850 -8.624 -15.486 1.00 50.03 89 HIS A O 1
ATOM 680 N N . GLN A 1 90 ? 10.958 -9.224 -13.343 1.00 49.66 90 GLN A N 1
ATOM 681 C CA . GLN A 1 90 ? 10.592 -10.637 -13.558 1.00 49.66 90 GLN A CA 1
ATOM 682 C C . GLN A 1 90 ? 11.525 -11.349 -14.556 1.00 49.66 90 GLN A C 1
ATOM 684 O O . GLN A 1 90 ? 11.141 -12.294 -15.255 1.00 49.66 90 GLN A O 1
ATOM 689 N N . VAL A 1 91 ? 12.762 -10.860 -14.641 1.00 51.06 91 VAL A N 1
ATOM 690 C CA . VAL A 1 91 ? 13.820 -11.424 -15.462 1.00 51.06 91 VAL A CA 1
ATOM 691 C C . VAL A 1 91 ? 14.823 -12.035 -14.501 1.00 51.06 91 VAL A C 1
ATOM 693 O O . VAL A 1 91 ? 15.543 -11.325 -13.802 1.00 51.06 91 VAL A O 1
ATOM 696 N N . GLU A 1 92 ? 14.883 -13.362 -14.470 1.00 52.66 92 GLU A N 1
ATOM 697 C CA . GLU A 1 92 ? 15.916 -14.121 -13.758 1.00 52.66 92 GLU A CA 1
ATOM 698 C C . GLU A 1 92 ? 17.266 -14.004 -14.494 1.00 52.66 92 GLU A C 1
ATOM 700 O O . GLU A 1 92 ? 17.853 -14.984 -14.946 1.00 52.66 92 GLU A O 1
ATOM 705 N N . ALA A 1 93 ? 17.763 -12.779 -14.682 1.00 51.78 93 ALA A N 1
ATOM 706 C CA . ALA A 1 93 ? 19.115 -12.531 -15.158 1.00 51.78 93 ALA A CA 1
ATOM 707 C C . ALA A 1 93 ? 20.022 -12.359 -13.938 1.00 51.78 93 ALA A C 1
ATOM 709 O O . ALA A 1 93 ? 19.855 -11.427 -13.152 1.00 51.78 93 ALA A O 1
ATOM 710 N N . ARG A 1 94 ? 20.982 -13.273 -13.766 1.00 49.97 94 ARG A N 1
ATOM 711 C CA . ARG A 1 94 ? 22.025 -13.128 -12.746 1.00 49.97 94 ARG A CA 1
ATOM 712 C C . ARG A 1 94 ? 22.849 -11.878 -13.045 1.00 49.97 94 ARG A C 1
ATOM 714 O O . ARG A 1 94 ? 23.382 -11.737 -14.144 1.00 49.97 94 ARG A O 1
ATOM 721 N N . MET A 1 95 ? 22.953 -11.005 -12.054 1.00 53.56 95 MET A N 1
ATOM 722 C CA . MET A 1 95 ? 23.847 -9.855 -12.061 1.00 53.56 95 MET A CA 1
ATOM 723 C C . MET A 1 95 ? 24.965 -10.138 -11.066 1.00 53.56 95 MET A C 1
ATOM 725 O O . MET A 1 95 ? 24.707 -10.564 -9.937 1.00 53.56 95 MET A O 1
ATOM 729 N N . ASP A 1 96 ? 26.210 -9.951 -11.483 1.00 48.50 96 ASP A N 1
ATOM 730 C CA . ASP A 1 96 ? 27.339 -10.169 -10.591 1.00 48.50 96 ASP A CA 1
ATOM 731 C C . ASP A 1 96 ? 27.335 -9.086 -9.497 1.00 48.50 96 ASP A C 1
ATOM 733 O O . ASP A 1 96 ? 27.313 -7.893 -9.793 1.00 48.50 96 ASP A O 1
ATOM 737 N N . ARG A 1 97 ? 27.411 -9.506 -8.224 1.00 45.94 97 ARG A N 1
ATOM 738 C CA . ARG A 1 97 ? 27.599 -8.660 -7.019 1.00 45.94 97 ARG A CA 1
ATOM 739 C C . ARG A 1 97 ? 26.382 -7.897 -6.457 1.00 45.94 97 ARG A C 1
ATOM 741 O O . ARG A 1 97 ? 26.588 -7.047 -5.592 1.00 45.94 97 ARG A O 1
ATOM 748 N N . THR A 1 98 ? 25.139 -8.220 -6.825 1.00 52.00 98 THR A N 1
ATOM 749 C CA . THR A 1 98 ? 23.934 -7.649 -6.177 1.00 52.00 98 THR A CA 1
ATOM 750 C C . THR A 1 98 ? 23.042 -8.721 -5.543 1.00 52.00 98 THR A C 1
ATOM 752 O O . THR A 1 98 ? 22.944 -9.848 -6.026 1.00 52.00 98 THR A O 1
ATOM 755 N N . THR A 1 99 ? 22.397 -8.388 -4.418 1.00 52.12 99 THR A N 1
ATOM 756 C CA . THR A 1 99 ? 21.280 -9.179 -3.88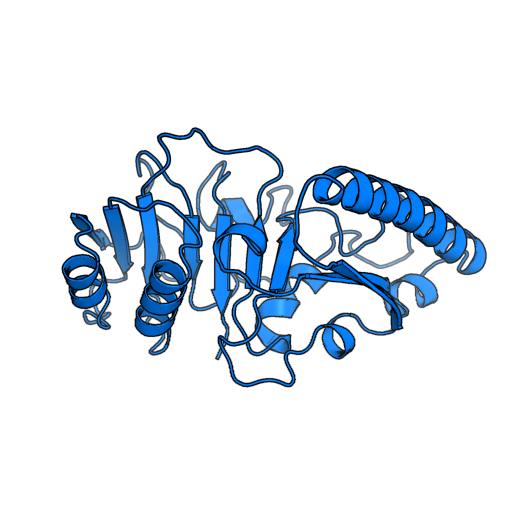4 1.00 52.12 99 THR A CA 1
ATOM 757 C C . THR A 1 99 ? 20.112 -8.970 -4.838 1.00 52.12 99 THR A C 1
ATOM 759 O O . THR A 1 99 ? 19.622 -7.854 -4.945 1.00 52.12 99 THR A O 1
ATOM 762 N N . TRP A 1 100 ? 19.722 -10.012 -5.568 1.00 60.06 100 TRP A N 1
ATOM 763 C CA . TRP A 1 100 ? 18.698 -10.010 -6.627 1.00 60.06 100 TRP A CA 1
ATOM 764 C C . TRP A 1 100 ? 17.303 -9.515 -6.176 1.00 60.06 100 TRP A C 1
ATOM 766 O O . TRP A 1 100 ? 16.412 -9.307 -6.997 1.00 60.06 100 TRP A O 1
ATOM 776 N N . ASP A 1 101 ? 17.111 -9.325 -4.872 1.00 68.69 101 ASP A N 1
ATOM 777 C CA . ASP A 1 101 ? 15.853 -8.923 -4.263 1.00 68.69 101 ASP A CA 1
ATOM 778 C C . ASP A 1 101 ? 15.473 -7.464 -4.608 1.00 68.69 101 ASP A C 1
ATOM 780 O O . ASP A 1 101 ? 16.329 -6.576 -4.553 1.00 68.69 101 ASP A O 1
ATOM 784 N N . PRO A 1 102 ? 14.196 -7.184 -4.953 1.00 70.38 102 PRO A N 1
ATOM 785 C CA . PRO A 1 102 ? 13.679 -5.866 -5.348 1.00 70.38 102 PRO A CA 1
ATOM 786 C C . PRO A 1 102 ? 13.580 -4.869 -4.182 1.00 70.38 102 PRO A C 1
ATOM 788 O O . PRO A 1 102 ? 12.543 -4.254 -3.945 1.00 70.38 102 PRO A O 1
ATOM 791 N N . ASP A 1 103 ? 14.674 -4.682 -3.454 1.00 77.69 103 ASP A N 1
ATOM 792 C CA . ASP A 1 103 ? 14.746 -3.913 -2.212 1.00 77.69 103 ASP A CA 1
ATOM 793 C C . ASP A 1 103 ? 14.434 -2.424 -2.389 1.00 77.69 103 ASP A C 1
ATOM 795 O O . ASP A 1 103 ? 13.955 -1.781 -1.453 1.00 77.69 103 ASP A O 1
ATOM 799 N N . GLY A 1 104 ? 14.634 -1.882 -3.598 1.00 77.50 104 GLY A N 1
ATOM 800 C CA . GLY A 1 104 ? 14.242 -0.510 -3.940 1.00 77.50 104 GLY A CA 1
ATOM 801 C C . GLY A 1 104 ? 12.748 -0.237 -3.775 1.00 77.50 104 GLY A C 1
ATOM 802 O O . GLY A 1 104 ? 12.367 0.877 -3.430 1.00 77.50 104 GLY A O 1
ATOM 803 N N . LEU A 1 105 ? 11.909 -1.273 -3.863 1.00 81.62 105 LEU A N 1
ATOM 804 C CA . LEU A 1 105 ? 10.478 -1.181 -3.583 1.00 81.62 105 LEU A CA 1
ATOM 805 C C . LEU A 1 105 ? 10.196 -0.617 -2.178 1.00 81.62 105 LEU A C 1
ATOM 807 O O . LEU A 1 105 ? 9.287 0.187 -1.998 1.00 81.62 105 LEU A O 1
ATOM 811 N N . LEU A 1 106 ? 10.997 -1.016 -1.186 1.00 88.69 106 LEU A N 1
ATOM 812 C CA . LEU A 1 106 ? 10.828 -0.585 0.202 1.00 88.69 106 LEU A CA 1
ATOM 813 C C . LEU A 1 106 ? 11.453 0.793 0.480 1.00 88.69 106 LEU A C 1
ATOM 815 O O . LEU A 1 106 ? 11.301 1.307 1.583 1.00 88.69 106 LEU A O 1
ATOM 819 N N . ARG A 1 107 ? 12.150 1.402 -0.490 1.00 89.06 107 ARG A N 1
ATOM 820 C CA . ARG A 1 107 ? 12.629 2.795 -0.401 1.00 89.06 107 ARG A CA 1
ATOM 821 C C . ARG A 1 107 ? 11.577 3.799 -0.869 1.00 89.06 107 ARG A C 1
ATOM 823 O O . ARG A 1 107 ? 11.585 4.937 -0.414 1.00 89.06 107 ARG A O 1
ATOM 830 N N . LEU A 1 108 ? 10.639 3.368 -1.715 1.00 90.75 108 LEU A N 1
ATOM 831 C CA . LEU A 1 108 ? 9.621 4.242 -2.300 1.00 90.75 108 LEU A CA 1
ATOM 832 C C . LEU A 1 108 ? 8.771 5.004 -1.272 1.00 90.75 108 LEU A C 1
ATOM 834 O O . LEU A 1 108 ? 8.542 6.183 -1.520 1.00 90.75 108 LEU A O 1
ATOM 838 N N . PRO A 1 109 ? 8.357 4.446 -0.115 1.00 93.12 109 PRO A N 1
ATOM 839 C CA . PRO A 1 109 ? 7.655 5.238 0.899 1.00 93.12 109 PRO A CA 1
ATOM 840 C C . PRO A 1 109 ? 8.436 6.470 1.379 1.00 93.12 109 PRO A C 1
ATOM 842 O O . PRO A 1 109 ? 7.828 7.516 1.575 1.00 93.12 109 PRO A O 1
ATOM 845 N N . SER A 1 110 ? 9.768 6.380 1.490 1.00 91.50 110 SER A N 1
ATOM 846 C CA . SER A 1 110 ? 10.640 7.505 1.869 1.00 91.50 110 SER A CA 1
ATOM 847 C C . SER A 1 110 ? 10.828 8.539 0.749 1.00 91.50 110 SER A C 1
ATOM 849 O O . SER A 1 110 ? 11.192 9.679 1.017 1.00 91.50 110 SER A O 1
ATOM 851 N N . CYS A 1 111 ? 10.644 8.144 -0.514 1.00 91.12 111 CYS A N 1
ATOM 852 C CA . CYS A 1 111 ? 10.949 8.978 -1.683 1.00 91.12 111 CYS A CA 1
ATOM 853 C C . CYS A 1 111 ? 9.700 9.539 -2.371 1.00 91.12 111 CYS A C 1
ATOM 855 O O . CYS A 1 111 ? 9.787 10.569 -3.038 1.00 91.12 111 CYS A O 1
ATOM 857 N N . HIS A 1 112 ? 8.555 8.865 -2.228 1.00 92.44 112 HIS A N 1
ATOM 858 C CA . HIS A 1 112 ? 7.302 9.250 -2.862 1.00 92.44 112 HIS A CA 1
ATOM 859 C C . HIS A 1 112 ? 6.762 10.542 -2.251 1.00 92.44 112 HIS A C 1
ATOM 861 O O . HIS A 1 112 ? 6.356 11.410 -3.001 1.00 92.44 112 HIS A O 1
ATOM 867 N N . GLY A 1 113 ? 6.784 10.715 -0.924 1.00 87.94 113 GLY A N 1
ATOM 868 C CA . GLY A 1 113 ? 6.216 11.905 -0.265 1.00 87.94 113 GLY A CA 1
ATOM 869 C C . GLY A 1 113 ? 4.683 11.894 -0.149 1.00 87.94 113 GLY A C 1
ATOM 870 O O . GLY A 1 113 ? 4.074 12.891 0.230 1.00 87.94 113 GLY A O 1
ATOM 871 N N . GLY A 1 114 ? 4.046 10.764 -0.461 1.00 93.00 114 GLY A N 1
ATOM 872 C CA . GLY A 1 114 ? 2.622 10.508 -0.256 1.00 93.00 114 GLY A CA 1
ATOM 873 C C . GLY A 1 114 ? 2.377 9.077 0.237 1.00 93.00 114 GLY A C 1
ATOM 874 O O . GLY A 1 114 ? 3.336 8.322 0.422 1.00 93.00 114 GLY A O 1
ATOM 875 N N . PRO A 1 115 ? 1.112 8.677 0.444 1.00 95.62 115 PRO A N 1
ATOM 876 C CA . PRO A 1 115 ? 0.784 7.318 0.854 1.00 95.62 115 PRO A CA 1
ATOM 877 C C . PRO A 1 115 ? 1.148 6.279 -0.219 1.00 95.62 115 PRO A C 1
ATOM 879 O O . PRO A 1 115 ? 0.820 6.425 -1.399 1.00 95.62 115 PRO A O 1
ATOM 882 N N . VAL A 1 116 ? 1.799 5.200 0.210 1.00 95.75 116 VAL A N 1
ATOM 883 C CA . VAL A 1 116 ? 2.207 4.055 -0.607 1.00 95.75 116 VAL A CA 1
ATOM 884 C C . VAL A 1 116 ? 1.494 2.804 -0.109 1.00 95.75 116 VAL A C 1
ATOM 886 O O . VAL A 1 116 ? 1.641 2.407 1.046 1.00 95.75 116 VAL A O 1
ATOM 889 N N . LEU A 1 117 ? 0.718 2.170 -0.983 1.00 96.00 117 LEU A N 1
ATOM 890 C CA . LEU A 1 117 ? -0.054 0.969 -0.695 1.00 96.00 117 LEU A CA 1
ATOM 891 C C . LEU A 1 117 ? 0.595 -0.256 -1.340 1.00 96.00 117 LEU A C 1
ATOM 893 O O . LEU A 1 117 ? 0.634 -0.372 -2.563 1.00 96.00 117 LEU A O 1
ATOM 897 N N . PHE A 1 118 ? 1.033 -1.199 -0.513 1.00 93.62 118 PHE A N 1
ATOM 898 C CA . PHE A 1 118 ? 1.491 -2.517 -0.927 1.00 93.62 118 PHE A CA 1
ATOM 899 C C . PHE A 1 118 ? 0.322 -3.504 -0.949 1.00 93.62 118 PHE A C 1
ATOM 901 O O . PHE A 1 118 ? -0.301 -3.767 0.081 1.00 93.62 118 PHE A O 1
ATOM 908 N N . VAL A 1 119 ? 0.040 -4.069 -2.121 1.00 89.94 119 VAL A N 1
ATOM 909 C CA . VAL A 1 119 ? -1.072 -4.995 -2.354 1.00 89.94 119 VAL A CA 1
ATOM 910 C C . VAL A 1 119 ? -0.548 -6.420 -2.530 1.00 89.94 119 VAL A C 1
ATOM 912 O O . VAL A 1 119 ? 0.377 -6.681 -3.309 1.00 89.94 119 VAL A O 1
ATOM 915 N N . GLY A 1 120 ? -1.132 -7.359 -1.783 1.00 81.00 120 GLY A N 1
ATOM 916 C CA . GLY A 1 120 ? -0.829 -8.784 -1.888 1.00 81.00 120 GLY A CA 1
ATOM 917 C C . GLY A 1 120 ? -1.318 -9.393 -3.208 1.00 81.00 120 GLY A C 1
ATOM 918 O O . GLY A 1 120 ? -2.236 -8.886 -3.845 1.00 81.00 120 GLY A O 1
ATOM 919 N N . LYS A 1 121 ? -0.714 -10.513 -3.626 1.00 73.81 121 LYS A N 1
ATOM 920 C CA . LYS A 1 121 ? -1.134 -11.242 -4.841 1.00 73.81 121 LYS A CA 1
ATOM 921 C C . LYS A 1 121 ? -2.463 -11.974 -4.666 1.00 73.81 121 LYS A C 1
ATOM 923 O O . LYS A 1 121 ? -3.200 -12.147 -5.631 1.00 73.81 121 LYS A O 1
ATOM 928 N N . THR A 1 122 ? -2.732 -12.444 -3.453 1.00 77.62 122 THR A N 1
ATOM 929 C CA . THR A 1 122 ? -3.917 -13.242 -3.147 1.00 77.62 122 THR A CA 1
ATOM 930 C C . THR A 1 122 ? -5.027 -12.315 -2.668 1.00 77.62 122 THR A C 1
ATOM 932 O O . THR A 1 122 ? -4.825 -11.617 -1.673 1.00 77.62 122 THR A O 1
ATOM 935 N N . PRO A 1 123 ? -6.197 -12.305 -3.329 1.00 79.25 123 PRO A N 1
ATOM 936 C CA . PRO A 1 123 ? -7.362 -11.617 -2.802 1.00 79.25 123 PRO A CA 1
ATOM 937 C C . PRO A 1 123 ? -7.695 -12.143 -1.405 1.00 79.25 123 PRO A C 1
ATOM 939 O O . PRO A 1 123 ? -7.755 -13.352 -1.178 1.00 79.25 123 PRO A O 1
ATOM 942 N N . LEU A 1 124 ? -7.902 -11.227 -0.467 1.00 85.12 124 LEU A N 1
ATOM 943 C CA . LEU A 1 124 ? -8.387 -11.569 0.865 1.00 85.12 124 LEU A CA 1
ATOM 944 C C . LEU A 1 124 ? -9.872 -11.926 0.804 1.00 85.12 124 LEU A C 1
ATOM 946 O O . LEU A 1 124 ? -10.586 -11.482 -0.093 1.00 85.12 124 LEU A O 1
ATOM 950 N N . LEU A 1 125 ? -10.332 -12.692 1.793 1.00 85.62 125 LEU A N 1
ATOM 951 C CA . LEU A 1 125 ? -11.751 -13.004 1.966 1.00 85.62 125 LEU A CA 1
ATOM 952 C C . LEU A 1 125 ? -12.573 -11.715 2.132 1.00 85.62 125 LEU A C 1
ATOM 954 O O . LEU A 1 125 ? -12.124 -10.780 2.794 1.00 85.62 125 LEU A O 1
ATOM 958 N N . ASP A 1 126 ? -13.809 -11.701 1.632 1.00 83.62 126 ASP A N 1
ATOM 959 C CA . ASP A 1 126 ? -14.733 -10.554 1.752 1.00 83.62 126 ASP A CA 1
ATOM 960 C C . ASP A 1 126 ? -15.093 -10.205 3.211 1.00 83.62 126 ASP A C 1
ATOM 962 O O . ASP A 1 126 ? -15.579 -9.115 3.525 1.00 83.62 126 ASP A O 1
ATOM 966 N N . THR A 1 127 ? -14.848 -11.142 4.128 1.00 88.06 127 THR A N 1
ATOM 967 C CA . THR A 1 127 ? -15.008 -10.963 5.574 1.00 88.06 127 THR A CA 1
ATOM 968 C C . THR A 1 127 ? -13.810 -10.285 6.239 1.00 88.06 127 THR A C 1
ATOM 970 O O . THR A 1 127 ? -13.873 -9.991 7.429 1.00 88.06 127 THR A O 1
ATOM 973 N N . ALA A 1 128 ? -12.706 -10.052 5.523 1.00 92.06 128 ALA A N 1
ATOM 974 C CA . ALA A 1 128 ? -11.563 -9.322 6.055 1.00 92.06 128 ALA A CA 1
ATOM 975 C C . ALA A 1 128 ? -11.899 -7.823 6.133 1.00 92.06 128 ALA A C 1
ATOM 977 O O . ALA A 1 128 ? -11.846 -7.124 5.120 1.00 92.06 128 ALA A O 1
ATOM 978 N N . ARG A 1 129 ? -12.271 -7.349 7.330 1.00 95.44 129 ARG A N 1
ATOM 979 C CA . ARG A 1 129 ? -12.768 -5.985 7.605 1.00 95.44 129 ARG A CA 1
ATOM 980 C C . ARG A 1 129 ? -12.049 -5.284 8.765 1.00 95.44 129 ARG A C 1
ATOM 982 O O . ARG A 1 129 ? -12.483 -4.223 9.207 1.00 95.44 129 ARG A O 1
ATOM 989 N N . THR A 1 130 ? -10.944 -5.854 9.239 1.00 97.06 130 THR A N 1
ATOM 990 C CA . THR A 1 130 ? -10.149 -5.304 10.342 1.00 97.06 130 THR A CA 1
ATOM 991 C C . THR A 1 130 ? -8.956 -4.525 9.801 1.00 97.06 130 THR A C 1
ATOM 993 O O . THR A 1 130 ? -8.105 -5.090 9.105 1.00 97.06 130 THR A O 1
ATO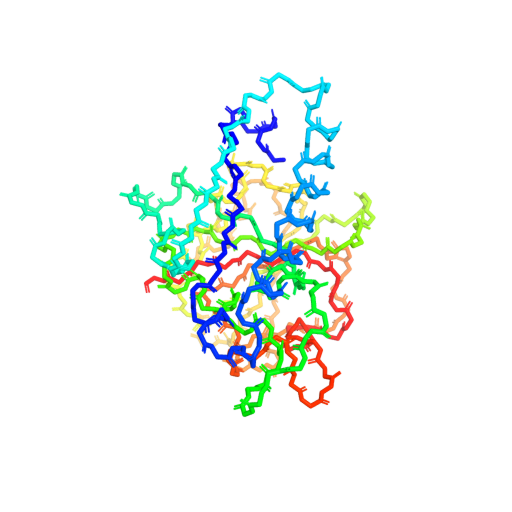M 996 N N . LEU A 1 131 ? -8.865 -3.243 10.148 1.00 97.88 131 LEU A N 1
ATOM 997 C CA . LEU A 1 131 ? -7.701 -2.401 9.888 1.00 97.88 131 LEU A CA 1
ATOM 998 C C . LEU A 1 131 ? -6.805 -2.383 11.124 1.00 97.88 131 LEU A C 1
ATOM 1000 O O . LEU A 1 131 ? -7.248 -2.030 12.214 1.00 97.88 131 LEU A O 1
ATOM 1004 N N . VAL A 1 132 ? -5.534 -2.736 10.968 1.00 97.88 132 VAL A N 1
ATOM 1005 C CA . VAL A 1 132 ? -4.562 -2.640 12.060 1.00 97.88 132 VAL A CA 1
ATOM 1006 C C . VAL A 1 132 ? -3.727 -1.388 11.880 1.00 97.88 132 VAL A C 1
ATOM 1008 O O . VAL A 1 132 ? -3.153 -1.169 10.820 1.00 97.88 132 VAL A O 1
ATOM 1011 N N . VAL A 1 133 ? -3.618 -0.583 12.926 1.00 97.44 133 VAL A N 1
ATOM 1012 C CA . VAL A 1 133 ? -2.791 0.624 12.941 1.00 97.44 133 VAL A CA 1
ATOM 1013 C C . VAL A 1 133 ? -1.620 0.360 13.871 1.00 97.44 133 VAL A C 1
ATOM 1015 O O . VAL A 1 133 ? -1.816 0.248 15.082 1.00 97.44 133 VAL A O 1
ATOM 1018 N N . ARG A 1 134 ? -0.411 0.206 13.322 1.00 96.31 134 ARG A N 1
ATOM 1019 C CA . ARG A 1 134 ? 0.798 0.056 14.139 1.00 96.31 134 ARG A CA 1
ATOM 1020 C C . ARG A 1 134 ? 1.390 1.437 14.396 1.00 96.31 134 ARG A C 1
ATOM 1022 O O . ARG A 1 134 ? 1.961 2.038 13.492 1.00 96.31 134 ARG A O 1
ATOM 1029 N N . ASP A 1 135 ? 1.258 1.896 15.634 1.00 94.81 135 ASP A N 1
ATOM 1030 C CA . ASP A 1 135 ? 1.705 3.214 16.082 1.00 94.81 135 ASP A CA 1
ATOM 1031 C C . ASP A 1 135 ? 3.039 3.131 16.831 1.00 94.81 135 ASP A C 1
ATOM 1033 O O . ASP A 1 135 ? 3.136 2.529 17.910 1.00 94.81 135 ASP A O 1
ATOM 1037 N N . CYS A 1 136 ? 4.078 3.717 16.241 1.00 92.12 136 CYS A N 1
ATOM 1038 C CA . CYS A 1 136 ? 5.414 3.835 16.816 1.00 92.12 136 CYS A CA 1
ATOM 1039 C C . CYS A 1 136 ? 5.727 5.285 17.246 1.00 92.12 136 CYS A C 1
ATOM 1041 O O . CYS A 1 136 ? 6.885 5.609 17.522 1.00 92.12 136 CYS A O 1
ATOM 1043 N N . GLY A 1 137 ? 4.702 6.134 17.371 1.00 90.69 137 GLY A N 1
ATOM 1044 C CA . GLY A 1 137 ? 4.777 7.526 17.809 1.00 90.69 137 GLY A CA 1
ATOM 1045 C C . GLY A 1 137 ? 4.811 8.533 16.660 1.00 90.69 137 GLY A C 1
ATOM 1046 O O . GLY A 1 137 ? 5.312 9.639 16.846 1.00 90.69 137 GLY A O 1
ATOM 1047 N N . GLU A 1 138 ? 4.359 8.152 15.466 1.00 92.25 138 GLU A N 1
ATOM 1048 C CA . GLU A 1 138 ? 4.317 9.037 14.307 1.00 92.25 138 GLU A CA 1
ATOM 1049 C C . GLU A 1 138 ? 3.066 9.935 14.293 1.00 92.25 138 GLU A C 1
ATOM 1051 O O . GLU A 1 138 ? 1.942 9.454 14.159 1.00 92.25 138 GLU A O 1
ATOM 1056 N N . ASP A 1 139 ? 3.263 11.257 14.335 1.00 91.75 139 ASP A N 1
ATOM 1057 C CA . ASP A 1 139 ? 2.173 12.249 14.405 1.00 91.75 139 ASP A CA 1
ATOM 1058 C C . ASP A 1 139 ? 1.199 12.198 13.210 1.00 91.75 139 ASP A C 1
ATOM 1060 O O . ASP A 1 139 ? 0.036 12.590 13.317 1.00 91.75 139 ASP A O 1
ATOM 1064 N N . HIS A 1 140 ? 1.653 11.720 12.047 1.00 92.56 140 HIS A N 1
ATOM 1065 C CA . HIS A 1 140 ? 0.845 11.659 10.825 1.00 92.56 140 HIS A CA 1
ATOM 1066 C C . HIS A 1 140 ? -0.034 10.409 10.720 1.00 92.56 140 HIS A C 1
ATOM 1068 O O . HIS A 1 140 ? -0.801 10.290 9.763 1.00 92.56 140 HIS A O 1
ATOM 1074 N N . LEU A 1 141 ? 0.045 9.477 11.674 1.00 94.50 141 LEU A N 1
ATOM 1075 C CA . LEU A 1 141 ? -0.613 8.179 11.554 1.00 94.50 141 LEU A CA 1
ATOM 1076 C C . LEU A 1 141 ? -2.142 8.273 11.619 1.00 94.50 141 LEU A C 1
ATOM 1078 O O . LEU A 1 141 ? -2.819 7.717 10.757 1.00 94.50 141 LEU A O 1
ATOM 1082 N N . ALA A 1 142 ? -2.706 9.001 12.587 1.00 95.75 142 ALA A N 1
ATOM 1083 C CA . ALA A 1 142 ? -4.158 9.188 12.661 1.00 95.75 142 ALA A CA 1
ATOM 1084 C C . ALA A 1 142 ? -4.719 9.942 11.435 1.00 95.75 142 ALA A C 1
ATOM 1086 O O . ALA A 1 142 ? -5.683 9.447 10.844 1.00 95.75 142 ALA A O 1
ATOM 1087 N N . PRO A 1 143 ? -4.100 11.047 10.959 1.00 95.25 143 PRO A N 1
ATOM 1088 C CA . PRO A 1 143 ? -4.463 11.655 9.678 1.00 95.25 143 PRO A CA 1
ATOM 1089 C C . PRO A 1 143 ? -4.396 10.692 8.483 1.00 95.25 143 PRO A C 1
ATOM 1091 O O . PRO A 1 143 ? -5.269 10.735 7.618 1.00 95.25 143 PRO A O 1
ATOM 1094 N N . LEU A 1 144 ? -3.398 9.802 8.428 1.00 96.31 144 LEU A N 1
ATOM 1095 C CA . LEU A 1 144 ? -3.280 8.796 7.366 1.00 96.31 144 LEU A CA 1
ATOM 1096 C C . LEU A 1 144 ? -4.417 7.766 7.420 1.00 96.31 144 LEU A C 1
ATOM 1098 O O . LEU A 1 144 ? -4.960 7.397 6.377 1.00 96.31 144 LEU A O 1
ATOM 1102 N N . VAL A 1 145 ? -4.791 7.311 8.620 1.00 97.25 145 VAL A N 1
ATOM 1103 C CA . VAL A 1 145 ? -5.924 6.395 8.823 1.00 97.25 145 VAL A CA 1
ATOM 1104 C C . VAL A 1 145 ? -7.226 7.064 8.396 1.00 97.25 145 VAL A C 1
ATOM 1106 O O . VAL A 1 145 ? -7.982 6.484 7.620 1.00 97.25 145 VAL A O 1
ATOM 1109 N N . GLU A 1 146 ? -7.464 8.301 8.834 1.00 97.00 146 GLU A N 1
ATOM 1110 C CA . GLU A 1 146 ? -8.631 9.077 8.411 1.00 97.00 146 GLU A CA 1
ATOM 1111 C C . GLU A 1 146 ? -8.670 9.240 6.887 1.00 97.00 146 GLU A C 1
ATOM 1113 O O . GLU A 1 146 ? -9.693 8.965 6.260 1.00 97.00 146 GLU A O 1
ATOM 1118 N N . TRP A 1 147 ? -7.546 9.613 6.271 1.00 95.75 147 TRP A N 1
ATOM 1119 C CA . TRP A 1 147 ? -7.439 9.729 4.820 1.00 95.75 147 TRP A CA 1
ATOM 1120 C C . TRP A 1 147 ? -7.778 8.409 4.110 1.00 95.75 147 TRP A C 1
ATOM 1122 O O . TRP A 1 147 ? -8.513 8.416 3.120 1.00 95.75 147 TRP A O 1
ATOM 1132 N N . ALA A 1 148 ? -7.301 7.269 4.617 1.00 96.44 148 ALA A N 1
ATOM 1133 C CA . ALA A 1 148 ? -7.579 5.960 4.029 1.00 96.44 148 ALA A CA 1
ATOM 1134 C C . ALA A 1 148 ? -9.074 5.592 4.088 1.00 96.44 148 ALA A C 1
ATOM 1136 O O . ALA A 1 148 ? -9.609 5.025 3.128 1.00 96.44 148 ALA A O 1
ATOM 1137 N N . LEU A 1 149 ? -9.752 5.942 5.187 1.00 95.50 149 LEU A N 1
ATOM 1138 C CA . LEU A 1 149 ? -11.188 5.717 5.370 1.00 95.50 149 LEU A CA 1
ATOM 1139 C C . LEU A 1 149 ? -12.028 6.661 4.497 1.00 95.50 149 LEU A C 1
ATOM 1141 O O . LEU A 1 149 ? -12.925 6.191 3.799 1.00 95.50 149 LEU A O 1
ATOM 1145 N N . LEU A 1 150 ? -11.694 7.958 4.433 1.00 94.25 150 LEU A N 1
ATOM 1146 C CA . LEU A 1 150 ? -12.364 8.932 3.552 1.00 94.25 150 LEU A CA 1
ATOM 1147 C C . LEU A 1 150 ? -12.311 8.517 2.079 1.00 94.25 150 LEU A C 1
ATOM 1149 O O . LEU A 1 150 ? -13.292 8.648 1.347 1.00 94.25 150 LEU A O 1
ATOM 1153 N N . ASN A 1 151 ? -11.168 7.983 1.646 1.00 92.25 151 ASN A N 1
ATOM 1154 C CA . ASN A 1 151 ? -10.970 7.518 0.275 1.00 92.25 151 ASN A CA 1
ATOM 1155 C C . ASN A 1 151 ? -11.522 6.107 0.027 1.00 92.25 151 ASN A C 1
ATOM 1157 O O . ASN A 1 151 ? -11.362 5.569 -1.073 1.00 92.25 151 ASN A O 1
ATOM 1161 N N . ASN A 1 152 ? -12.180 5.507 1.027 1.00 91.44 152 ASN A N 1
ATOM 1162 C CA . ASN A 1 152 ? -12.737 4.162 0.976 1.00 91.44 152 ASN A CA 1
ATOM 1163 C C . ASN A 1 152 ? -11.722 3.165 0.402 1.00 91.44 152 ASN A C 1
ATOM 1165 O O . ASN A 1 152 ? -12.026 2.446 -0.557 1.00 91.44 152 ASN A O 1
ATOM 1169 N N . LEU A 1 153 ? -10.481 3.147 0.906 1.00 92.94 153 LEU A N 1
ATOM 1170 C CA . LEU A 1 153 ? -9.484 2.180 0.427 1.00 92.94 153 LEU A CA 1
ATOM 1171 C C . LEU A 1 153 ? -9.948 0.744 0.694 1.00 92.94 153 LEU A C 1
ATOM 1173 O O . LEU A 1 153 ? -9.823 -0.120 -0.182 1.00 92.94 153 LEU A O 1
ATOM 1177 N N . TRP A 1 154 ? -10.611 0.535 1.829 1.00 92.50 154 TRP A N 1
ATOM 1178 C CA . TRP A 1 154 ? -11.186 -0.740 2.237 1.00 92.50 154 TRP A CA 1
ATOM 1179 C C . TRP A 1 154 ? -12.547 -0.550 2.902 1.00 92.50 154 TRP A C 1
ATOM 1181 O O . TRP A 1 154 ? -12.858 0.529 3.397 1.00 92.50 154 TRP A O 1
ATOM 1191 N N . GLU A 1 155 ? -13.335 -1.622 2.943 1.00 91.50 155 GLU A N 1
ATOM 1192 C CA . GLU A 1 155 ? -14.484 -1.716 3.842 1.00 91.50 155 GLU A CA 1
ATOM 1193 C C . GLU A 1 155 ? -13.982 -2.173 5.213 1.00 91.50 155 GLU A C 1
ATOM 1195 O O . GLU A 1 155 ? -13.534 -3.311 5.362 1.00 91.50 155 GLU A O 1
ATOM 1200 N N . VAL A 1 156 ? -14.022 -1.278 6.199 1.00 95.12 156 VAL A N 1
ATOM 1201 C CA . VAL A 1 156 ? -13.507 -1.520 7.552 1.00 95.12 156 VAL A CA 1
ATOM 1202 C C . VAL A 1 156 ? -14.652 -1.417 8.549 1.00 95.12 156 VAL A C 1
ATOM 1204 O O . VAL A 1 156 ? -15.409 -0.450 8.522 1.00 95.12 156 VAL A O 1
ATOM 1207 N N . THR A 1 157 ? -14.776 -2.408 9.427 1.00 97.00 157 THR A N 1
ATOM 1208 C CA . THR A 1 157 ? -15.717 -2.381 10.560 1.00 97.00 157 THR A CA 1
ATOM 1209 C C . THR A 1 157 ? -15.003 -2.222 11.890 1.00 97.00 157 THR A C 1
ATOM 1211 O O . THR A 1 157 ? -15.598 -1.710 12.830 1.00 97.00 157 THR A O 1
ATOM 1214 N N . ASP A 1 158 ? -13.731 -2.614 11.961 1.00 98.00 158 ASP A N 1
ATOM 1215 C CA . ASP A 1 158 ? -12.961 -2.665 13.198 1.00 98.00 158 ASP A CA 1
ATOM 1216 C C . ASP A 1 158 ? -11.557 -2.100 12.977 1.00 98.00 158 ASP A C 1
ATOM 1218 O O . ASP A 1 158 ? -10.879 -2.435 12.001 1.00 98.00 158 ASP A O 1
ATOM 1222 N N . ILE A 1 159 ? -11.107 -1.261 13.906 1.00 98.19 159 ILE A N 1
ATOM 1223 C CA . ILE A 1 159 ? -9.757 -0.713 13.965 1.00 98.19 159 ILE A CA 1
ATOM 1224 C C . ILE A 1 159 ? -9.061 -1.260 15.208 1.00 98.19 159 ILE A C 1
ATOM 1226 O O . ILE A 1 159 ? -9.474 -1.026 16.344 1.00 98.19 159 ILE A O 1
ATOM 1230 N N . VAL A 1 160 ? -7.963 -1.971 14.975 1.00 97.88 160 VAL A N 1
ATOM 1231 C CA . VAL A 1 160 ? -7.082 -2.499 16.014 1.00 97.88 160 VAL A CA 1
ATOM 1232 C C . VAL A 1 160 ? -5.847 -1.610 16.086 1.00 97.88 160 VAL A C 1
ATOM 1234 O O . VAL A 1 160 ? -4.970 -1.659 15.223 1.00 97.88 160 VAL A O 1
ATOM 1237 N N . HIS A 1 161 ? -5.759 -0.798 17.130 1.00 97.25 161 HIS A N 1
ATOM 1238 C CA . HIS A 1 161 ? -4.621 0.073 17.384 1.00 97.25 161 HIS A CA 1
ATOM 1239 C C . HIS A 1 161 ? -3.547 -0.672 18.189 1.00 97.25 161 HIS A C 1
ATOM 1241 O O . HIS A 1 161 ? -3.756 -1.050 19.342 1.00 97.25 161 HIS A O 1
ATOM 1247 N N . VAL A 1 162 ? -2.383 -0.894 17.581 1.00 96.62 162 VAL A N 1
ATOM 1248 C CA . VAL A 1 162 ? -1.238 -1.588 18.179 1.00 96.62 162 VAL A CA 1
ATOM 1249 C C . VAL A 1 162 ? -0.143 -0.579 18.497 1.00 96.62 162 VAL A C 1
ATOM 1251 O O . VAL A 1 162 ? 0.518 -0.071 17.590 1.00 96.62 162 VAL A O 1
ATOM 1254 N N . ALA A 1 163 ? 0.096 -0.339 19.783 1.00 94.81 163 ALA A N 1
ATOM 1255 C CA . ALA A 1 163 ? 1.058 0.655 20.254 1.00 94.81 163 ALA A CA 1
ATOM 1256 C C . ALA A 1 163 ? 1.809 0.179 21.500 1.00 94.81 163 ALA A C 1
ATOM 1258 O O . ALA A 1 163 ? 1.323 -0.656 22.271 1.00 94.81 163 ALA A O 1
ATOM 1259 N N . GLU A 1 164 ? 2.991 0.739 21.739 1.00 91.44 164 GLU A N 1
ATOM 1260 C CA . GLU A 1 164 ? 3.650 0.595 23.036 1.00 91.44 164 GLU A CA 1
ATOM 1261 C C . GLU A 1 164 ? 2.919 1.417 24.114 1.00 91.44 164 GLU A C 1
ATOM 1263 O O . GLU A 1 164 ? 2.278 2.428 23.824 1.00 91.44 164 GLU A O 1
ATOM 1268 N N . LYS A 1 165 ? 3.004 1.002 25.386 1.00 85.06 165 LYS A N 1
ATOM 1269 C CA . LYS A 1 165 ? 2.210 1.605 26.479 1.00 85.06 165 LYS A CA 1
ATOM 1270 C C . LYS A 1 165 ? 2.463 3.103 26.668 1.00 85.06 165 LYS A C 1
ATOM 1272 O O . LYS A 1 165 ? 1.554 3.819 27.076 1.00 85.06 165 LYS A O 1
ATOM 1277 N N . GLN A 1 166 ? 3.688 3.552 26.416 1.00 86.62 166 GLN A N 1
ATOM 1278 C CA . GLN A 1 166 ? 4.120 4.941 26.568 1.00 86.62 166 GLN A CA 1
ATOM 1279 C C . GLN A 1 166 ? 3.659 5.855 25.431 1.00 86.62 166 GLN A C 1
ATOM 1281 O O . GLN A 1 166 ? 3.671 7.074 25.597 1.00 86.62 166 GLN A O 1
ATOM 1286 N N . ILE A 1 167 ? 3.261 5.285 24.292 1.00 85.75 167 ILE A N 1
ATOM 1287 C CA . ILE A 1 167 ? 2.702 6.053 23.186 1.00 85.75 167 ILE A CA 1
ATOM 1288 C C . ILE A 1 167 ? 1.298 6.476 23.614 1.00 85.75 167 ILE A C 1
ATOM 1290 O O . ILE A 1 167 ? 0.476 5.648 24.028 1.00 85.75 167 ILE A O 1
ATOM 1294 N N . LYS A 1 168 ? 1.061 7.789 23.618 1.00 80.25 168 LYS A N 1
ATOM 1295 C CA . LYS A 1 168 ? -0.255 8.360 23.923 1.00 80.25 168 LYS A CA 1
ATOM 1296 C C . LYS A 1 168 ? -1.206 8.072 22.767 1.00 80.25 168 LYS A C 1
ATOM 1298 O O . LYS A 1 168 ? -0.754 7.800 21.665 1.00 80.25 168 LYS A O 1
ATOM 1303 N N . ASP A 1 169 ? -2.510 8.125 23.023 1.00 78.06 169 ASP A N 1
ATOM 1304 C CA . ASP A 1 169 ? -3.475 7.998 21.932 1.00 78.06 169 ASP A CA 1
ATOM 1305 C C . ASP A 1 169 ? -3.292 9.177 20.964 1.00 78.06 169 ASP A C 1
ATOM 1307 O O . ASP A 1 169 ? -3.447 10.335 21.356 1.00 78.06 169 ASP A O 1
ATOM 1311 N N . GLY A 1 170 ? -2.852 8.872 19.743 1.00 79.88 170 GLY A N 1
ATOM 1312 C CA . GLY A 1 170 ? -2.510 9.842 18.705 1.00 79.88 170 GLY A CA 1
ATOM 1313 C C . GLY A 1 170 ? -3.702 10.300 17.866 1.00 79.88 170 GLY A C 1
ATOM 1314 O O . GLY A 1 170 ? -3.495 10.853 16.791 1.00 79.88 170 GLY A O 1
ATOM 1315 N N . GLY A 1 171 ? -4.939 10.049 18.305 1.00 93.19 171 GLY A N 1
ATOM 1316 C CA . GLY A 1 171 ? -6.148 10.422 17.563 1.00 93.19 171 GLY A CA 1
ATOM 1317 C C . GLY A 1 171 ? -6.852 9.253 16.864 1.00 93.19 171 GLY A C 1
ATOM 1318 O O . GLY A 1 171 ? -7.834 9.461 16.152 1.00 93.19 171 GLY A O 1
ATOM 1319 N N . VAL A 1 172 ? -6.337 8.022 16.986 1.00 96.12 172 VAL A N 1
ATOM 1320 C CA . VAL A 1 172 ? -6.852 6.861 16.232 1.00 96.12 172 VAL A CA 1
ATOM 1321 C C . VAL A 1 172 ? -8.227 6.439 16.753 1.00 96.12 172 VAL A C 1
ATOM 1323 O O . VAL A 1 172 ? -9.087 6.058 15.958 1.00 96.12 172 VAL A O 1
ATOM 1326 N N . ALA A 1 173 ? -8.459 6.539 18.066 1.00 96.06 173 ALA A N 1
ATOM 1327 C CA . ALA A 1 173 ? -9.761 6.256 18.668 1.00 96.06 173 ALA A CA 1
ATOM 1328 C C . ALA A 1 173 ? -10.848 7.217 18.156 1.00 96.06 173 ALA A C 1
ATOM 1330 O O . ALA A 1 173 ? -11.948 6.788 17.814 1.00 96.06 173 ALA A O 1
ATOM 1331 N N . GLU A 1 174 ? -10.529 8.507 18.048 1.00 97.38 174 GLU A N 1
ATOM 1332 C CA . GLU A 1 174 ? -11.434 9.542 17.549 1.00 97.38 174 GLU A CA 1
ATOM 1333 C C . GLU A 1 174 ? -11.749 9.363 16.062 1.00 97.38 174 GLU A C 1
ATOM 1335 O O . GLU A 1 174 ? -12.863 9.655 15.621 1.00 97.38 174 GLU A O 1
ATOM 1340 N N . VAL A 1 175 ? -10.781 8.885 15.275 1.00 97.75 175 VAL A N 1
ATOM 1341 C CA . VAL A 1 175 ? -11.027 8.496 13.883 1.00 97.75 175 VAL A CA 1
ATOM 1342 C C . VAL A 1 175 ? -11.961 7.287 13.841 1.00 97.75 175 VAL A C 1
ATOM 1344 O O . VAL A 1 175 ? -12.963 7.336 13.136 1.00 97.75 175 VAL A O 1
ATOM 1347 N N . ALA A 1 176 ? -11.706 6.235 14.623 1.00 97.50 176 ALA A N 1
ATOM 1348 C CA . ALA A 1 176 ? -12.576 5.057 14.651 1.00 97.50 176 ALA A CA 1
ATOM 1349 C C . ALA A 1 176 ? -14.039 5.420 14.972 1.00 97.50 176 ALA A C 1
ATOM 1351 O O . ALA A 1 176 ? -14.939 5.014 14.239 1.00 97.50 176 ALA A O 1
ATOM 1352 N N . ASP A 1 177 ? -14.263 6.254 15.993 1.00 97.62 177 ASP A N 1
ATOM 1353 C CA . ASP A 1 177 ? -15.595 6.734 16.384 1.00 97.62 177 ASP A CA 1
ATOM 1354 C C . ASP A 1 177 ? -16.292 7.513 15.255 1.00 97.62 177 ASP A C 1
ATOM 1356 O O . ASP A 1 177 ? -17.433 7.221 14.895 1.00 97.62 177 ASP A O 1
ATOM 1360 N N . ARG A 1 178 ? -15.577 8.443 14.606 1.00 97.56 178 ARG A N 1
ATOM 1361 C CA . ARG A 1 178 ? -16.107 9.270 13.505 1.00 97.56 178 ARG A CA 1
ATOM 1362 C C . ARG A 1 178 ? -16.593 8.452 12.311 1.00 97.56 178 ARG A C 1
ATOM 1364 O O . ARG A 1 178 ? -17.558 8.845 11.657 1.00 97.56 178 ARG A O 1
ATOM 1371 N N . PHE A 1 179 ? -15.922 7.340 12.021 1.00 97.31 179 PHE A N 1
ATOM 1372 C CA . PHE A 1 179 ? -16.283 6.430 10.932 1.00 97.31 179 PHE A CA 1
ATOM 1373 C C . PHE A 1 179 ? -17.185 5.273 11.391 1.00 97.31 179 PHE A C 1
ATOM 1375 O O . PHE A 1 179 ? -17.550 4.430 10.574 1.00 97.31 179 PHE A O 1
ATOM 1382 N N . GLY A 1 180 ? -17.583 5.239 12.669 1.00 97.19 180 GLY A N 1
ATOM 1383 C CA . GLY A 1 180 ? -18.445 4.198 13.227 1.00 97.19 180 GLY A CA 1
ATOM 1384 C C . GLY A 1 180 ? -17.788 2.816 13.286 1.00 97.19 180 GLY A C 1
ATOM 1385 O O . GLY A 1 180 ? -18.492 1.806 13.256 1.00 97.19 180 GLY A O 1
ATOM 1386 N N . CYS A 1 181 ? -16.456 2.754 13.335 1.00 97.75 181 CYS A N 1
ATOM 1387 C CA . CYS A 1 181 ? -15.710 1.508 13.466 1.00 97.75 181 CYS A CA 1
ATOM 1388 C C . CYS A 1 181 ? -15.587 1.097 14.940 1.00 97.75 181 CYS A C 1
ATOM 1390 O O . CYS A 1 181 ? -15.381 1.932 15.822 1.00 97.75 181 CYS A O 1
ATOM 1392 N N . GLY A 1 182 ? -15.624 -0.209 15.209 1.00 97.81 182 GLY A N 1
ATOM 1393 C CA . GLY A 1 182 ? -15.178 -0.751 16.488 1.00 97.81 182 GLY A CA 1
ATOM 1394 C C . GLY A 1 182 ? -13.713 -0.387 16.736 1.00 97.81 182 GLY A C 1
ATOM 1395 O O . GLY A 1 182 ? -12.909 -0.385 15.807 1.00 97.81 182 GLY A O 1
ATOM 1396 N N . TYR A 1 183 ? -13.352 -0.075 17.980 1.00 97.81 183 TYR A N 1
ATOM 1397 C CA . TYR A 1 183 ? -11.980 0.273 18.351 1.00 97.81 183 TYR A CA 1
ATOM 1398 C C . TYR A 1 183 ? -11.484 -0.617 19.481 1.00 97.81 183 TYR A C 1
ATOM 1400 O O . TYR A 1 183 ? -12.098 -0.694 20.550 1.00 97.81 183 TYR A O 1
ATOM 1408 N N . THR A 1 184 ? -10.332 -1.247 19.270 1.00 96.56 184 THR A N 1
ATOM 1409 C CA . THR A 1 184 ? -9.592 -1.924 20.333 1.00 96.56 184 THR A CA 1
ATOM 1410 C C . THR A 1 184 ? -8.133 -1.516 20.310 1.00 96.56 184 THR A C 1
ATOM 1412 O O . THR A 1 184 ? -7.536 -1.290 19.258 1.00 96.56 184 THR A O 1
ATOM 1415 N N . ARG A 1 185 ? -7.530 -1.446 21.498 1.00 95.00 185 ARG A N 1
ATOM 1416 C CA . ARG A 1 185 ? -6.109 -1.150 21.651 1.00 95.00 185 ARG A CA 1
ATOM 1417 C C . ARG A 1 185 ? -5.371 -2.356 22.208 1.00 95.00 185 ARG A C 1
ATOM 1419 O O . ARG A 1 185 ? -5.752 -2.901 23.242 1.00 95.00 185 ARG A O 1
ATOM 1426 N N . HIS A 1 186 ? -4.287 -2.735 21.545 1.00 95.19 186 HIS A N 1
ATOM 1427 C CA . HIS A 1 186 ? -3.413 -3.830 21.939 1.00 95.19 186 HIS A CA 1
ATOM 1428 C C . HIS A 1 186 ? -1.991 -3.322 22.179 1.00 95.19 186 HIS A C 1
ATOM 1430 O O . HIS A 1 186 ? -1.518 -2.392 21.525 1.00 95.19 186 HIS A O 1
ATOM 1436 N N . ALA A 1 187 ? -1.296 -3.958 23.121 1.00 93.50 187 ALA A N 1
ATOM 1437 C CA . ALA A 1 187 ? 0.122 -3.704 23.324 1.00 93.50 187 ALA A CA 1
ATOM 1438 C C . ALA A 1 187 ? 0.930 -4.271 22.149 1.00 93.50 187 ALA A C 1
ATOM 1440 O O . ALA A 1 187 ? 0.683 -5.398 21.712 1.00 93.50 187 ALA A O 1
ATOM 1441 N N . ALA A 1 188 ? 1.901 -3.503 21.664 1.00 93.12 188 ALA A N 1
ATOM 1442 C CA . ALA A 1 188 ? 2.818 -3.971 20.638 1.00 93.12 188 ALA A CA 1
ATOM 1443 C C . ALA A 1 188 ? 3.721 -5.116 21.150 1.00 93.12 188 ALA A C 1
ATOM 1445 O O . ALA A 1 188 ? 4.189 -5.053 22.291 1.00 93.12 188 ALA A O 1
ATOM 1446 N N . PRO A 1 189 ? 3.983 -6.152 20.329 1.00 90.94 189 PRO A N 1
ATOM 1447 C CA . PRO A 1 189 ? 4.906 -7.235 20.673 1.00 90.94 189 PRO A CA 1
ATOM 1448 C C . PRO A 1 189 ? 6.379 -6.803 20.610 1.00 90.94 189 PRO A C 1
ATOM 1450 O O . PRO A 1 189 ? 7.215 -7.377 21.304 1.00 90.94 189 PRO A O 1
ATOM 1453 N N . ASP A 1 190 ? 6.692 -5.796 19.792 1.00 87.75 190 ASP A N 1
ATOM 1454 C CA . ASP A 1 190 ? 8.020 -5.210 19.632 1.00 87.75 190 ASP A CA 1
ATOM 1455 C C . ASP A 1 190 ? 7.934 -3.700 19.367 1.00 87.75 190 ASP A C 1
ATOM 1457 O O . ASP A 1 190 ? 6.858 -3.151 19.115 1.00 87.75 190 ASP A O 1
ATOM 1461 N N . SER A 1 191 ? 9.085 -3.032 19.408 1.00 81.31 191 SER A N 1
ATOM 1462 C CA . SER A 1 191 ? 9.221 -1.596 19.151 1.00 81.31 191 SER A CA 1
ATOM 1463 C C . SER A 1 191 ? 9.415 -1.233 17.676 1.00 81.31 191 SER A C 1
ATOM 1465 O O . SER A 1 191 ? 9.752 -0.094 17.358 1.00 81.31 191 SER A O 1
ATOM 1467 N N . VAL A 1 192 ? 9.261 -2.195 16.761 1.00 83.75 192 VAL A N 1
ATOM 1468 C CA . VAL A 1 192 ? 9.597 -2.016 15.346 1.00 83.75 192 VAL A CA 1
ATOM 1469 C C . VAL A 1 192 ? 8.330 -1.915 14.510 1.00 83.75 192 VAL A C 1
ATOM 1471 O O . VAL A 1 192 ? 7.943 -0.824 14.104 1.00 83.75 192 VAL A O 1
ATOM 1474 N N . CYS A 1 193 ? 7.702 -3.047 14.208 1.00 88.94 193 CYS A N 1
ATOM 1475 C CA . CYS A 1 193 ? 6.548 -3.104 13.311 1.00 88.94 193 CYS A CA 1
ATOM 1476 C C . CYS A 1 193 ? 5.662 -4.333 13.525 1.00 88.94 193 CYS A C 1
ATOM 1478 O O . CYS A 1 193 ? 4.678 -4.491 12.801 1.00 88.94 193 CYS A O 1
ATOM 1480 N N . GLY A 1 194 ? 6.004 -5.210 14.472 1.00 92.50 194 GLY A N 1
ATOM 1481 C CA . GLY A 1 194 ? 5.241 -6.419 14.729 1.00 92.50 194 GLY A CA 1
ATOM 1482 C C . GLY A 1 194 ? 3.844 -6.097 15.247 1.00 92.50 194 GLY A C 1
ATOM 1483 O O . GLY A 1 194 ? 3.655 -5.144 16.011 1.00 92.50 194 GLY A O 1
ATOM 1484 N N . ILE A 1 195 ? 2.865 -6.912 14.861 1.00 94.38 195 ILE A N 1
ATOM 1485 C CA . ILE A 1 195 ? 1.501 -6.878 15.403 1.00 94.38 195 ILE A CA 1
ATOM 1486 C C . ILE A 1 195 ? 1.201 -8.185 16.158 1.00 94.38 195 ILE A C 1
ATOM 1488 O O . ILE A 1 195 ? 1.770 -9.228 15.827 1.00 94.38 195 ILE A O 1
ATOM 1492 N N . PRO A 1 196 ? 0.339 -8.166 17.193 1.00 92.19 196 PRO A N 1
ATOM 1493 C CA . PRO A 1 196 ? -0.013 -9.372 17.933 1.00 92.19 196 PRO A CA 1
ATOM 1494 C C . PRO A 1 19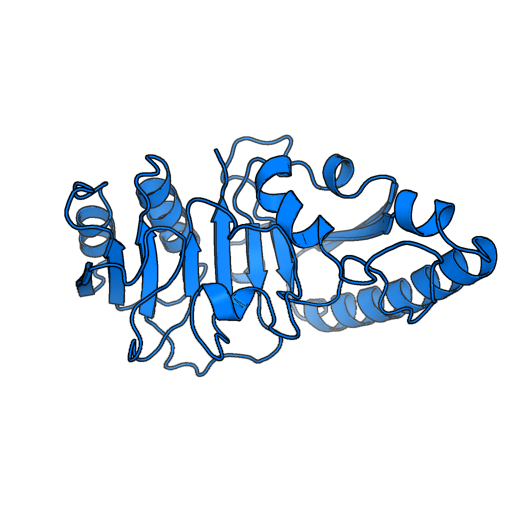6 ? -0.640 -10.451 17.035 1.00 92.19 196 PRO A C 1
ATOM 1496 O O . PRO A 1 196 ? -1.406 -10.121 16.125 1.00 92.19 196 PRO A O 1
ATOM 1499 N N . PRO A 1 197 ? -0.380 -11.744 17.298 1.00 88.81 197 PRO A N 1
ATOM 1500 C CA . PRO A 1 197 ? -1.062 -12.823 16.594 1.00 88.81 197 PRO A CA 1
ATOM 1501 C C . PRO A 1 197 ? -2.554 -12.869 16.961 1.00 88.81 197 PRO A C 1
ATOM 1503 O O . PRO A 1 197 ? -2.972 -12.373 18.007 1.00 88.81 197 PRO A O 1
ATOM 1506 N N . GLY A 1 198 ? -3.358 -13.526 16.119 1.00 86.12 198 GLY A N 1
ATOM 1507 C CA . GLY A 1 198 ? -4.777 -13.784 16.400 1.00 86.12 198 GLY A CA 1
ATOM 1508 C C . GLY A 1 198 ? -5.736 -12.648 16.036 1.00 86.12 198 GLY A C 1
ATOM 1509 O O . GLY A 1 198 ? -6.910 -12.717 16.393 1.00 86.12 198 GLY A O 1
ATOM 1510 N N . ILE A 1 199 ? -5.273 -11.624 15.313 1.00 91.06 199 ILE A N 1
ATOM 1511 C CA . ILE A 1 199 ? -6.149 -10.584 14.762 1.00 91.06 199 ILE A CA 1
ATOM 1512 C C . ILE A 1 199 ? -7.022 -11.205 13.666 1.00 91.06 199 ILE A C 1
ATOM 1514 O O . ILE A 1 199 ? -6.543 -11.599 12.602 1.00 91.06 199 ILE A O 1
ATOM 1518 N N . VAL A 1 200 ? -8.319 -11.316 13.947 1.00 90.06 200 VAL A N 1
ATOM 1519 C CA . VAL A 1 200 ? -9.304 -11.915 13.042 1.00 90.06 200 VAL A CA 1
ATOM 1520 C C . VAL A 1 200 ? -9.681 -10.918 11.949 1.00 90.06 200 VAL A C 1
ATOM 1522 O O . VAL A 1 200 ? -9.835 -9.726 12.208 1.00 90.06 200 VAL A O 1
ATOM 1525 N N . GLY A 1 201 ? -9.848 -11.408 10.718 1.00 91.38 201 GLY A N 1
ATOM 1526 C CA . GLY A 1 201 ? -10.354 -10.597 9.609 1.00 91.38 201 GLY A CA 1
ATOM 1527 C C . GLY A 1 201 ? -9.399 -9.492 9.153 1.00 91.38 201 GLY A C 1
ATOM 1528 O O . GLY A 1 201 ? -9.863 -8.477 8.642 1.00 91.38 201 GLY A O 1
ATOM 1529 N N . LEU A 1 202 ? -8.087 -9.668 9.340 1.00 93.06 202 LEU A N 1
ATOM 1530 C CA . LEU A 1 202 ? -7.077 -8.690 8.940 1.00 93.06 202 LEU A CA 1
ATOM 1531 C C . LEU A 1 202 ? -7.188 -8.342 7.450 1.00 93.06 202 LEU A C 1
ATOM 1533 O O . LEU A 1 202 ? -6.942 -9.181 6.583 1.00 93.06 202 LEU A O 1
ATOM 1537 N N . ARG A 1 203 ? -7.545 -7.088 7.169 1.00 94.38 203 ARG A N 1
ATOM 1538 C CA . ARG A 1 203 ? -7.667 -6.538 5.817 1.00 94.38 203 ARG A CA 1
ATOM 1539 C C . ARG A 1 203 ? -6.398 -5.819 5.391 1.00 94.38 203 ARG A C 1
ATOM 1541 O O . ARG A 1 203 ? -5.874 -6.067 4.307 1.00 94.38 203 ARG A O 1
ATOM 1548 N N . ALA A 1 204 ? -5.929 -4.920 6.246 1.00 95.56 204 ALA A N 1
ATOM 1549 C CA . ALA A 1 204 ? -4.757 -4.112 5.979 1.00 95.56 204 ALA A CA 1
ATOM 1550 C C . ALA A 1 204 ? -4.056 -3.690 7.272 1.00 95.56 204 ALA A C 1
ATOM 1552 O O . ALA A 1 204 ? -4.657 -3.685 8.349 1.00 95.56 204 ALA A O 1
ATOM 1553 N N . VAL A 1 205 ? -2.784 -3.322 7.141 1.00 97.06 205 VAL A N 1
ATOM 1554 C CA . VAL A 1 205 ? -1.973 -2.714 8.196 1.00 97.06 205 VAL A CA 1
ATOM 1555 C C . VAL A 1 205 ? -1.535 -1.324 7.745 1.00 97.06 205 VAL A C 1
ATOM 1557 O O . VAL A 1 205 ? -1.044 -1.161 6.630 1.00 97.06 205 VAL A O 1
ATOM 1560 N N . VAL A 1 206 ? -1.680 -0.327 8.612 1.00 97.62 206 VAL A N 1
ATOM 1561 C CA . VAL A 1 206 ? -1.155 1.027 8.416 1.00 97.62 206 VAL A CA 1
ATOM 1562 C C . VAL A 1 206 ? 0.103 1.190 9.259 1.00 97.62 206 VAL A C 1
ATOM 1564 O O . VAL A 1 206 ? 0.075 0.923 10.463 1.00 97.62 206 VAL A O 1
ATOM 1567 N N . LEU A 1 207 ? 1.194 1.620 8.625 1.00 96.62 207 LEU A N 1
ATOM 1568 C CA . LEU A 1 207 ? 2.481 1.892 9.261 1.00 96.62 207 LEU A CA 1
ATOM 1569 C C . LEU A 1 207 ? 2.897 3.344 9.002 1.00 96.62 207 LEU A C 1
ATOM 1571 O O . LEU A 1 207 ? 2.791 3.832 7.876 1.00 96.62 207 LEU A O 1
ATOM 1575 N N . GLY A 1 208 ? 3.459 4.011 10.010 1.00 94.06 208 GLY A N 1
ATOM 1576 C CA . GLY A 1 208 ? 4.091 5.323 9.826 1.00 94.06 208 GLY A CA 1
ATOM 1577 C C . GLY A 1 208 ? 5.477 5.246 9.176 1.00 94.06 208 GLY A C 1
ATOM 1578 O O . GLY A 1 208 ? 5.989 6.250 8.686 1.00 94.06 208 GLY A O 1
ATOM 1579 N N . ARG A 1 209 ? 6.108 4.063 9.178 1.00 93.12 209 ARG A N 1
ATOM 1580 C CA . ARG A 1 209 ? 7.458 3.830 8.645 1.00 93.12 209 ARG A CA 1
ATOM 1581 C C . ARG A 1 209 ? 7.608 2.445 8.038 1.00 93.12 209 ARG A C 1
ATOM 1583 O O . ARG A 1 209 ? 7.021 1.470 8.506 1.00 93.12 209 ARG A O 1
ATOM 1590 N N . THR A 1 210 ? 8.468 2.341 7.031 1.00 93.00 210 THR A N 1
ATOM 1591 C CA . THR A 1 210 ? 8.787 1.064 6.394 1.00 93.00 210 THR A CA 1
ATOM 1592 C C . THR A 1 210 ? 9.651 0.197 7.314 1.00 93.00 210 THR A C 1
ATOM 1594 O O . THR A 1 210 ? 10.696 0.669 7.787 1.00 93.00 210 THR A O 1
ATOM 1597 N N . PRO A 1 211 ? 9.287 -1.084 7.535 1.00 90.94 211 PRO A N 1
ATOM 1598 C CA . PRO A 1 211 ? 10.062 -2.003 8.362 1.00 90.94 211 PRO A CA 1
ATOM 1599 C C . PRO A 1 211 ? 11.529 -2.116 7.933 1.00 90.94 211 PRO A C 1
ATOM 1601 O O . PRO A 1 211 ? 11.849 -2.400 6.773 1.00 90.94 211 PRO A O 1
ATOM 1604 N N . ARG A 1 212 ? 12.448 -1.958 8.893 1.00 89.25 212 ARG A N 1
ATOM 1605 C CA . ARG A 1 212 ? 13.901 -2.049 8.667 1.00 89.25 212 ARG A CA 1
ATOM 1606 C C . ARG A 1 212 ? 14.434 -3.451 9.019 1.00 89.25 212 ARG A C 1
ATOM 1608 O O . ARG A 1 212 ? 13.849 -4.116 9.874 1.00 89.25 212 ARG A O 1
ATOM 1615 N N . PRO A 1 213 ? 15.479 -3.954 8.329 1.00 89.50 213 PRO A N 1
ATOM 1616 C CA . PRO A 1 213 ? 16.179 -3.343 7.188 1.00 89.50 213 PRO A CA 1
ATOM 1617 C C . PRO A 1 213 ? 15.307 -3.282 5.918 1.00 89.50 213 PRO A C 1
ATOM 1619 O O . PRO A 1 213 ? 14.338 -4.022 5.797 1.00 89.50 213 PRO A O 1
ATOM 1622 N N . LEU A 1 214 ? 15.621 -2.408 4.957 1.00 88.25 214 LEU A N 1
ATOM 1623 C CA . LEU A 1 214 ? 14.878 -2.322 3.687 1.00 88.25 214 LEU A CA 1
ATOM 1624 C C . LEU A 1 214 ? 15.259 -3.469 2.748 1.00 88.25 214 LEU A C 1
ATOM 1626 O O . LEU A 1 214 ? 15.956 -3.284 1.757 1.00 88.25 214 LEU A O 1
ATOM 1630 N N . ARG A 1 215 ? 14.855 -4.675 3.137 1.00 85.62 215 ARG A N 1
ATOM 1631 C CA . ARG A 1 215 ? 15.095 -5.927 2.434 1.00 85.62 215 ARG A CA 1
ATOM 1632 C C . ARG A 1 215 ? 13.753 -6.608 2.214 1.00 85.62 215 ARG A C 1
ATOM 1634 O O . ARG A 1 215 ? 13.027 -6.864 3.177 1.00 85.62 215 ARG A O 1
ATOM 1641 N N . THR A 1 216 ? 13.403 -6.839 0.955 1.00 81.94 216 THR A N 1
ATOM 1642 C CA . THR A 1 216 ? 12.160 -7.513 0.552 1.00 81.94 216 THR A CA 1
ATOM 1643 C C . THR A 1 216 ? 12.182 -8.996 0.906 1.00 81.94 216 THR A C 1
ATOM 1645 O O . THR A 1 216 ? 11.127 -9.563 1.195 1.00 81.94 216 THR A O 1
ATOM 1648 N N . ASN A 1 217 ? 13.380 -9.580 0.981 1.00 81.19 217 ASN A N 1
ATOM 1649 C CA . ASN A 1 217 ? 13.650 -10.898 1.533 1.00 81.19 217 ASN A CA 1
ATOM 1650 C C . ASN A 1 217 ? 14.833 -10.815 2.511 1.00 81.19 217 ASN A C 1
ATOM 1652 O O . ASN A 1 217 ? 15.864 -10.212 2.211 1.00 81.19 217 ASN A O 1
ATOM 1656 N N . TRP A 1 218 ? 14.689 -11.389 3.703 1.00 77.62 218 TRP A N 1
ATOM 1657 C CA . TRP A 1 218 ? 15.734 -11.391 4.725 1.00 77.62 218 TRP A CA 1
ATOM 1658 C C . TRP A 1 218 ? 15.823 -12.774 5.363 1.00 77.62 218 TRP A C 1
ATOM 1660 O O . TRP A 1 218 ? 14.854 -13.255 5.944 1.00 77.62 218 TRP A O 1
ATOM 1670 N N . PHE A 1 219 ? 16.975 -13.436 5.214 1.00 76.94 219 PHE A N 1
ATOM 1671 C CA . PHE A 1 219 ? 17.185 -14.830 5.637 1.00 76.94 219 PHE A CA 1
ATOM 1672 C C . PHE A 1 219 ? 16.108 -15.813 5.132 1.00 76.94 219 PHE A C 1
ATOM 1674 O O . PHE A 1 219 ? 15.750 -16.762 5.823 1.00 76.94 219 PHE A O 1
ATOM 1681 N N . GLY A 1 220 ? 15.593 -15.599 3.917 1.00 74.81 220 GLY A N 1
ATOM 1682 C CA . GLY A 1 220 ? 14.583 -16.465 3.300 1.00 74.81 220 GLY A CA 1
ATOM 1683 C C . GLY A 1 220 ? 13.138 -16.149 3.699 1.00 74.81 220 GLY A C 1
ATOM 1684 O O . GLY A 1 220 ? 12.230 -16.825 3.220 1.00 74.81 220 GLY A O 1
ATOM 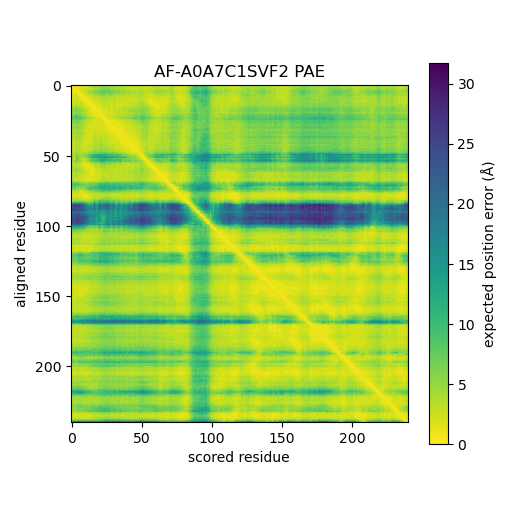1685 N N . ALA A 1 221 ? 12.907 -15.132 4.536 1.00 82.00 221 ALA A N 1
ATOM 1686 C CA . ALA A 1 221 ? 11.575 -14.665 4.898 1.00 82.00 221 ALA A CA 1
ATOM 1687 C C . ALA A 1 221 ? 11.195 -13.386 4.121 1.00 82.00 221 ALA A C 1
ATOM 1689 O O . ALA A 1 221 ? 11.964 -12.416 4.126 1.00 82.00 221 ALA A O 1
ATOM 1690 N N . PRO A 1 222 ? 9.998 -13.329 3.501 1.00 86.62 222 PRO A N 1
ATOM 1691 C CA . PRO A 1 222 ? 9.456 -12.100 2.932 1.00 86.62 222 PRO A CA 1
ATOM 1692 C C . PRO A 1 222 ? 9.327 -10.996 3.980 1.00 86.62 222 PRO A C 1
ATOM 1694 O O . PRO A 1 222 ? 9.028 -11.257 5.144 1.00 86.62 222 PRO A O 1
ATOM 1697 N N . TRP A 1 223 ? 9.478 -9.741 3.563 1.00 89.12 223 TRP A N 1
ATOM 1698 C CA . TRP A 1 223 ? 9.463 -8.606 4.485 1.00 89.12 223 TRP A CA 1
ATOM 1699 C C . TRP A 1 223 ? 8.179 -8.473 5.312 1.00 89.12 223 TRP A C 1
ATOM 1701 O O . TRP A 1 223 ? 8.260 -8.023 6.453 1.00 89.12 223 TRP A O 1
ATOM 1711 N N . LEU A 1 224 ? 7.034 -8.885 4.756 1.00 89.81 224 LEU A N 1
ATOM 1712 C CA . LEU A 1 224 ? 5.731 -8.885 5.426 1.00 89.81 224 LEU A CA 1
ATOM 1713 C C . LEU A 1 224 ? 5.728 -9.737 6.703 1.00 89.81 224 LEU A C 1
ATOM 1715 O O . LEU A 1 224 ? 5.036 -9.388 7.657 1.00 89.81 224 LEU A O 1
ATOM 1719 N N . ASN A 1 225 ? 6.568 -10.778 6.772 1.00 89.50 225 ASN A N 1
ATOM 1720 C CA . ASN A 1 225 ? 6.690 -11.635 7.955 1.00 89.50 225 ASN A CA 1
ATOM 1721 C C . ASN A 1 225 ? 7.237 -10.893 9.182 1.00 89.50 225 ASN A C 1
ATOM 1723 O O . ASN A 1 225 ? 7.126 -11.391 10.298 1.00 89.50 225 ASN A O 1
ATOM 1727 N N . ARG A 1 226 ? 7.819 -9.702 8.989 1.00 90.62 226 ARG A N 1
ATOM 1728 C CA . ARG A 1 226 ? 8.244 -8.818 10.083 1.00 90.62 226 ARG A CA 1
ATOM 1729 C C . ARG A 1 226 ? 7.075 -8.086 10.739 1.00 90.62 226 ARG A C 1
ATOM 1731 O O . ARG A 1 226 ? 7.210 -7.639 11.869 1.00 90.62 226 ARG A O 1
ATOM 1738 N N . ILE A 1 227 ? 5.954 -7.948 10.033 1.00 92.25 227 ILE A N 1
ATOM 1739 C CA . ILE A 1 227 ? 4.720 -7.367 10.570 1.00 92.25 227 ILE A CA 1
ATOM 1740 C C . ILE A 1 227 ? 3.932 -8.469 11.278 1.00 92.25 227 ILE A C 1
ATOM 1742 O O . ILE A 1 227 ? 3.650 -8.369 12.468 1.00 92.25 227 ILE A O 1
ATOM 1746 N N . ALA A 1 228 ? 3.622 -9.544 10.555 1.00 90.38 228 ALA A N 1
ATOM 1747 C CA . ALA A 1 228 ? 3.010 -10.744 11.107 1.00 90.38 228 ALA A CA 1
ATOM 1748 C C . ALA A 1 228 ? 3.418 -11.975 10.285 1.00 90.38 228 ALA A C 1
ATOM 1750 O O . ALA A 1 228 ? 3.552 -11.867 9.064 1.00 90.38 228 ALA A O 1
ATOM 1751 N N . PRO A 1 229 ? 3.583 -13.152 10.912 1.00 87.00 229 PRO A N 1
ATOM 1752 C CA . PRO A 1 229 ? 3.760 -14.404 10.182 1.00 87.00 229 PRO A CA 1
ATOM 1753 C C . PRO A 1 229 ? 2.636 -14.621 9.162 1.00 87.00 229 PRO A C 1
ATOM 1755 O O . PRO A 1 229 ? 1.470 -14.384 9.474 1.00 87.00 229 PRO A O 1
ATOM 1758 N N . ASP A 1 230 ? 2.997 -15.056 7.952 1.00 82.75 230 ASP A N 1
ATOM 1759 C CA . ASP A 1 230 ? 2.072 -15.362 6.847 1.00 82.75 230 ASP A CA 1
ATOM 1760 C C . ASP A 1 230 ? 1.122 -14.212 6.473 1.00 82.75 230 ASP A C 1
ATOM 1762 O O . ASP A 1 230 ? 0.022 -14.419 5.954 1.00 82.75 230 ASP A O 1
ATOM 1766 N N . MET A 1 231 ? 1.556 -12.975 6.724 1.00 86.19 231 MET A N 1
ATOM 1767 C CA . MET A 1 231 ? 0.790 -11.773 6.430 1.00 86.19 231 MET A CA 1
ATOM 1768 C C . MET A 1 231 ? 0.409 -11.707 4.944 1.00 86.19 231 MET A C 1
ATOM 1770 O O . MET A 1 231 ? 1.257 -11.526 4.069 1.00 86.19 231 MET A O 1
ATOM 1774 N N . ALA A 1 232 ? -0.893 -11.814 4.678 1.00 82.56 232 ALA A N 1
ATOM 1775 C CA . ALA A 1 232 ? -1.492 -11.676 3.350 1.00 82.56 232 ALA A CA 1
ATOM 1776 C C . ALA A 1 232 ? -2.210 -10.329 3.150 1.00 82.56 232 ALA A C 1
ATOM 1778 O O . ALA A 1 232 ? -2.634 -10.020 2.037 1.00 82.56 232 ALA A O 1
ATOM 1779 N N . GLY A 1 233 ? -2.363 -9.549 4.228 1.00 84.44 233 GLY A N 1
ATOM 1780 C CA . GLY A 1 233 ? -3.023 -8.248 4.214 1.00 84.44 233 GLY A CA 1
ATOM 1781 C C . GLY A 1 233 ? -2.292 -7.212 3.361 1.00 84.44 233 GLY A C 1
ATOM 1782 O O . GLY A 1 233 ? -1.097 -7.335 3.085 1.00 84.44 233 GLY A O 1
ATOM 1783 N N . GLU A 1 234 ? -3.010 -6.163 2.974 1.00 93.94 234 GLU A N 1
ATOM 1784 C CA . GLU A 1 234 ? -2.393 -4.997 2.336 1.00 93.94 234 GLU A CA 1
ATOM 1785 C C . GLU A 1 234 ? -1.639 -4.152 3.376 1.00 93.94 234 GLU A C 1
ATOM 1787 O O . GLU A 1 234 ? -1.962 -4.182 4.565 1.00 93.94 234 GLU A O 1
ATOM 1792 N N . VAL A 1 235 ? -0.629 -3.393 2.952 1.00 95.62 235 VAL A N 1
ATOM 1793 C CA . VAL A 1 235 ? 0.138 -2.523 3.857 1.00 95.62 235 VAL A CA 1
ATOM 1794 C C . VAL A 1 235 ? 0.175 -1.109 3.303 1.00 95.62 235 VAL A C 1
ATOM 1796 O O . VAL A 1 235 ? 0.711 -0.886 2.223 1.00 95.62 235 VAL A O 1
ATOM 1799 N N . LEU A 1 236 ? -0.374 -0.152 4.042 1.00 97.38 236 LEU A N 1
ATOM 1800 C CA . LEU A 1 236 ? -0.300 1.269 3.718 1.00 97.38 236 LEU A CA 1
ATOM 1801 C C . LEU A 1 236 ? 0.804 1.920 4.544 1.00 97.38 236 LEU A C 1
ATOM 1803 O O . LEU A 1 236 ? 0.822 1.798 5.768 1.00 97.38 236 LEU A O 1
ATOM 1807 N N . ILE A 1 237 ? 1.712 2.619 3.872 1.00 96.50 237 ILE A N 1
ATOM 1808 C CA . ILE A 1 237 ? 2.848 3.299 4.490 1.00 96.50 237 ILE A CA 1
ATOM 1809 C C . ILE A 1 237 ? 2.912 4.725 3.965 1.00 96.50 237 ILE A C 1
ATOM 1811 O O . ILE A 1 237 ? 2.803 4.951 2.765 1.00 96.50 237 ILE A O 1
ATOM 1815 N N . MET A 1 238 ? 3.143 5.688 4.844 1.00 94.44 238 MET A N 1
ATOM 1816 C CA . MET A 1 238 ? 3.553 7.034 4.458 1.00 94.44 238 MET A CA 1
ATOM 1817 C C . MET A 1 238 ? 4.707 7.420 5.366 1.00 94.44 238 MET A C 1
ATOM 1819 O O . MET A 1 238 ? 4.529 7.386 6.577 1.00 94.44 238 MET A O 1
ATOM 1823 N N . GLU A 1 239 ? 5.872 7.745 4.810 1.00 90.75 239 GLU A N 1
ATOM 1824 C CA . GLU A 1 239 ? 6.975 8.307 5.593 1.00 90.75 239 GLU A CA 1
ATOM 1825 C C . GLU A 1 239 ? 6.929 9.838 5.485 1.00 90.75 239 GLU A C 1
ATOM 1827 O O . GLU A 1 239 ? 6.686 10.371 4.400 1.00 90.75 239 GLU A O 1
ATOM 1832 N N . GLY A 1 240 ? 7.068 10.515 6.628 1.00 68.31 240 GLY A N 1
ATOM 1833 C CA . GLY A 1 240 ? 7.084 11.979 6.740 1.00 68.31 240 GLY A CA 1
ATOM 1834 C C . GLY A 1 240 ? 8.461 12.586 6.528 1.00 68.31 240 GLY A C 1
ATOM 1835 O O . GLY A 1 240 ? 9.464 11.883 6.796 1.00 68.31 240 GLY A O 1
#

pLDDT: mean 86.14, std 11.18, range [45.94, 98.19]

Mean predicted aligned error: 5.94 Å

Nearest PDB structures (foldseek):
  7d14-assembly1_B  TM=4.999E-01  e=2.134E-02  Mus musculus
  2vz8-assembly1_A  TM=5.029E-01  e=4.403E-01  Sus scrofa
  5c37-assembly2_C  TM=3.163E-01  e=5.609E-01  Homo sapiens
  6nna-assembly2_B  TM=2.611E-01  e=3.672E-01  Homo sapiens
  1omx-assembly1_A  TM=4.466E-01  e=2.125E+00  Mus musculus